Protein AF-A0A821N2L9-F1 (afdb_monomer)

pLDDT: mean 92.72, std 6.6, range [59.97, 98.5]

Foldseek 3Di:
DVVVLCVLFLVNVPPDDPVVNLVVLLVCLVPPLCVLCVLLCVCCPPNARNDADPVSLVSLLVSLVSLLSCLVGVPVSNLVSLVVDPVLSSQLSQLPHPDVSSVLSNLVSLLSLVVVLDVSSLVSCLVSVNVVSLLVSCVVCVVDPDPSNVSSLVSLQVCLVVVSPSVLLSCCVPPLVSCVPPDVDCSSVSSVVSNVVVVVVVVVVVVVVVVVVVVVD

Secondary structure (DSSP, 8-state):
-HHHHHHH-TTT-TTS-HHHHHHHHHHHHHHTHHHHHHHHHHHTGGG-----SHHHHHHHHHHHHHHHHHHHHSHHHHHHHHHTS-HHHHHHHGGG-S-HHHHHHHHHHHHHHHHT--HHHHHHHHHTTHHHHHHHHHHHTTT---HHHHHHHHHHHHHHHTT-HHHHHHHHHHTGGGTTT--S-SHHHHHHHHHHHHHHHHHHHHHHHHHHHHHH-

Mean predicted aligned error: 4.92 Å

Sequence (217 aa):
MNYLKLLIDPENMIAVSIIEKTEFLSFFYFRSMSVLLAPLMANTIDLKLARDDFHIAQLQYLIIDFLTFCIEHHTYHIRNFLQKKDLLRRVLVLLKSKHQYLQLSALRFLRKIIGLKDEQYNLIILRNNLFASIVDAYKANKRRYNLLNSAMIELFEFIRQENIKTLINYFVENFYSDFESITYVKTFHDLKLSYNTQRDKRERILSDRLRMIIIIL

Solvent-accessible surface area (backbone atoms only — not comparable to full-atom values): 12397 Å² total; per-residue (Å²): 110,67,70,57,52,56,75,70,36,70,79,72,46,75,93,53,55,74,66,57,51,51,51,50,52,51,47,41,59,72,68,47,48,61,65,72,40,41,67,52,53,63,36,19,45,97,66,37,72,73,67,78,50,72,69,53,42,51,52,46,41,52,49,49,57,50,50,41,50,41,62,76,68,43,60,66,62,44,50,59,52,52,76,78,41,71,54,68,60,37,45,45,35,40,49,74,45,91,49,64,71,39,23,50,47,37,52,48,42,53,48,51,58,59,69,67,72,47,67,71,56,52,51,52,40,60,78,65,48,49,62,56,53,54,50,51,46,48,61,76,41,72,91,52,101,40,73,64,54,54,50,57,50,48,50,55,39,46,43,49,76,70,58,41,56,74,60,46,46,52,43,52,77,74,49,39,80,85,47,67,85,54,74,93,52,62,54,63,61,53,40,48,51,52,42,51,57,52,48,54,54,51,52,49,55,50,51,53,52,52,53,52,54,63,74,76,107

Structure (mmCIF, N/CA/C/O backbone):
data_AF-A0A821N2L9-F1
#
_entry.id   AF-A0A821N2L9-F1
#
loop_
_atom_site.group_PDB
_atom_site.id
_atom_site.type_symbol
_atom_site.label_atom_id
_atom_site.label_alt_id
_atom_site.label_comp_id
_atom_site.label_asym_id
_atom_site.label_entity_id
_atom_site.label_seq_id
_atom_site.pdbx_PDB_ins_code
_atom_site.Cartn_x
_atom_site.Cartn_y
_atom_site.Cartn_z
_atom_site.occupancy
_atom_site.B_iso_or_equiv
_atom_site.auth_seq_id
_atom_site.auth_comp_id
_atom_site.auth_asym_id
_atom_site.auth_atom_id
_atom_site.pdbx_PDB_model_num
ATOM 1 N N . MET A 1 1 ? 15.277 -10.301 -10.060 1.00 78.50 1 MET A N 1
ATOM 2 C CA . MET A 1 1 ? 14.748 -8.990 -10.510 1.00 78.50 1 MET A CA 1
ATOM 3 C C . MET A 1 1 ? 15.742 -7.836 -10.337 1.00 78.50 1 MET A C 1
ATOM 5 O O . MET A 1 1 ? 15.525 -6.805 -10.953 1.00 78.50 1 MET A O 1
ATOM 9 N N . ASN A 1 2 ? 16.841 -7.9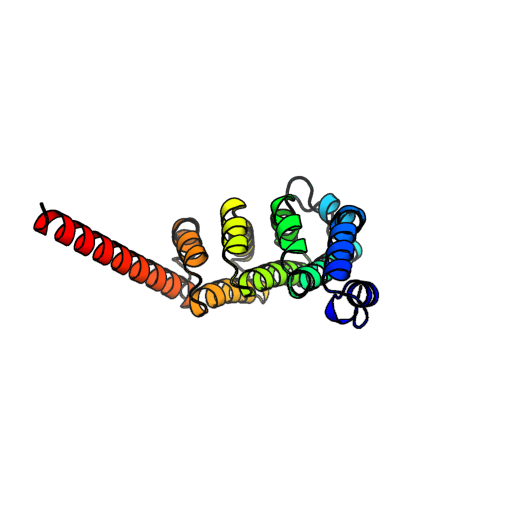89 -9.583 1.00 82.44 2 ASN A N 1
ATOM 10 C CA . ASN A 1 2 ? 17.790 -6.895 -9.304 1.00 82.44 2 ASN A CA 1
ATOM 11 C C . ASN A 1 2 ? 18.417 -6.268 -10.559 1.00 82.44 2 ASN A C 1
ATOM 13 O O . ASN A 1 2 ? 18.469 -5.051 -10.654 1.00 82.44 2 ASN A O 1
ATOM 17 N N . TYR A 1 3 ? 18.801 -7.074 -11.554 1.00 87.12 3 TYR A N 1
ATOM 18 C CA . TYR A 1 3 ? 19.304 -6.546 -12.829 1.00 87.12 3 TYR A CA 1
ATOM 19 C C . TYR A 1 3 ? 18.267 -5.706 -13.573 1.00 87.12 3 TYR A C 1
ATOM 21 O O . TYR A 1 3 ? 18.610 -4.676 -14.136 1.00 87.12 3 TYR A O 1
ATOM 29 N N . LEU A 1 4 ? 16.990 -6.108 -13.541 1.00 88.19 4 LEU A N 1
ATOM 30 C CA . LEU A 1 4 ? 15.933 -5.312 -14.156 1.00 88.19 4 LEU A CA 1
ATOM 31 C C . LEU A 1 4 ? 15.804 -3.968 -13.437 1.00 88.19 4 LEU A C 1
ATOM 33 O O . LEU A 1 4 ? 15.830 -2.953 -14.113 1.00 88.19 4 LEU A O 1
ATOM 37 N N . LYS A 1 5 ? 15.746 -3.962 -12.094 1.00 92.81 5 LYS A N 1
ATOM 38 C CA . LYS A 1 5 ? 15.716 -2.729 -11.284 1.00 92.81 5 LYS A CA 1
ATOM 39 C C . LYS A 1 5 ? 16.876 -1.794 -11.643 1.00 92.81 5 LYS A C 1
ATOM 41 O O . LYS A 1 5 ? 16.635 -0.632 -11.921 1.00 92.81 5 LYS A O 1
ATOM 46 N N . LEU A 1 6 ? 18.097 -2.324 -11.744 1.00 89.62 6 LEU A N 1
ATOM 47 C CA . LEU A 1 6 ? 19.281 -1.551 -12.132 1.00 89.62 6 LEU A CA 1
ATOM 48 C C . LEU A 1 6 ? 19.110 -0.863 -13.499 1.00 89.62 6 LEU A C 1
ATOM 50 O O . LEU A 1 6 ? 19.460 0.303 -13.639 1.00 89.62 6 LEU A O 1
ATOM 54 N N . LEU A 1 7 ? 18.552 -1.578 -14.484 1.00 87.50 7 LEU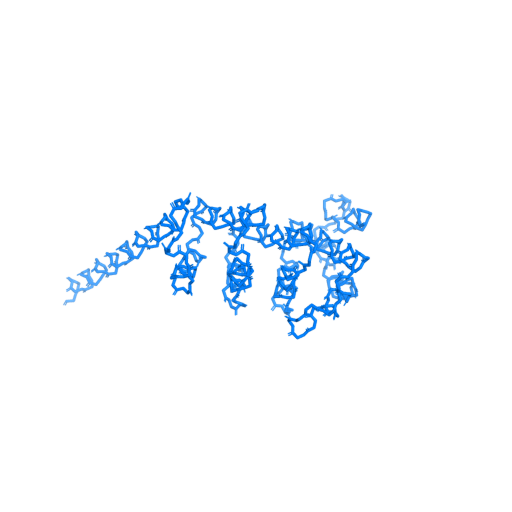 A N 1
ATOM 55 C CA . LEU A 1 7 ? 18.352 -1.083 -15.851 1.00 87.50 7 LEU A CA 1
ATOM 56 C C . LEU A 1 7 ? 17.236 -0.039 -15.975 1.00 87.50 7 LEU A C 1
ATOM 58 O O . LEU A 1 7 ? 17.268 0.772 -16.896 1.00 87.50 7 LEU A O 1
ATOM 62 N N . ILE A 1 8 ? 16.230 -0.091 -15.100 1.00 91.19 8 ILE A N 1
ATOM 63 C CA . ILE A 1 8 ? 15.083 0.827 -15.138 1.00 91.19 8 ILE A CA 1
ATOM 64 C C . ILE A 1 8 ? 15.193 1.977 -14.135 1.00 91.19 8 ILE A C 1
ATOM 66 O O . ILE A 1 8 ? 14.321 2.838 -14.130 1.00 91.19 8 ILE A O 1
ATOM 70 N N . ASP A 1 9 ? 16.250 2.012 -13.324 1.00 92.25 9 ASP A N 1
ATOM 71 C CA . ASP A 1 9 ? 16.491 3.069 -12.348 1.00 92.25 9 ASP A CA 1
ATOM 72 C C . ASP A 1 9 ? 16.918 4.383 -13.031 1.00 92.25 9 ASP A C 1
ATOM 74 O O . ASP A 1 9 ? 17.991 4.434 -13.647 1.00 92.25 9 ASP A O 1
ATOM 78 N N . PRO A 1 10 ? 16.138 5.472 -12.907 1.00 88.38 10 PRO A N 1
ATOM 79 C CA . PRO A 1 10 ? 16.509 6.768 -13.470 1.00 88.38 10 PRO A CA 1
ATOM 80 C C . PRO A 1 10 ? 17.807 7.347 -12.889 1.00 88.38 10 PRO A C 1
ATOM 82 O O . PRO A 1 10 ? 18.449 8.175 -13.549 1.00 88.38 10 PRO A O 1
ATOM 85 N N . GLU A 1 11 ? 18.206 6.935 -11.681 1.00 88.25 11 GLU A N 1
ATOM 86 C CA . GLU A 1 11 ? 19.453 7.373 -11.043 1.00 88.25 11 GLU A CA 1
ATOM 87 C C . GLU A 1 11 ? 20.685 6.763 -11.722 1.00 88.25 11 GLU A C 1
ATOM 89 O O . GLU A 1 11 ? 21.706 7.434 -11.863 1.00 88.25 11 GLU A O 1
ATOM 94 N N . ASN A 1 12 ? 20.567 5.547 -12.264 1.00 87.75 12 ASN A N 1
ATOM 95 C CA . ASN A 1 12 ? 21.657 4.883 -12.987 1.00 87.75 12 ASN A CA 1
ATOM 96 C C . ASN A 1 12 ? 21.830 5.402 -14.427 1.00 87.75 12 ASN A C 1
ATOM 98 O O . ASN A 1 12 ? 22.826 5.106 -15.087 1.00 87.75 12 ASN A O 1
ATOM 102 N N . MET A 1 13 ? 20.899 6.220 -14.926 1.00 86.88 13 MET A N 1
ATOM 103 C CA . MET A 1 13 ? 20.964 6.847 -16.253 1.00 86.88 13 MET A CA 1
ATOM 104 C C . MET A 1 13 ? 21.770 8.160 -16.197 1.00 86.88 13 MET A C 1
ATOM 106 O O . MET A 1 13 ? 21.243 9.241 -16.451 1.00 86.88 13 MET A O 1
ATOM 110 N N . ILE A 1 14 ? 23.041 8.097 -15.788 1.00 79.19 14 ILE A N 1
ATOM 111 C CA . ILE A 1 14 ? 23.842 9.277 -15.386 1.00 79.19 14 ILE A CA 1
ATOM 112 C C . ILE A 1 14 ? 24.144 10.229 -16.561 1.00 79.19 14 ILE A C 1
ATOM 114 O O . ILE A 1 14 ? 24.179 11.441 -16.375 1.00 79.19 14 ILE A O 1
ATOM 118 N N . ALA A 1 15 ? 24.307 9.703 -17.777 1.00 80.06 15 ALA A N 1
ATOM 119 C CA . ALA A 1 15 ? 24.656 10.481 -18.973 1.00 80.06 15 ALA A CA 1
ATOM 120 C C . ALA A 1 15 ? 23.444 10.892 -19.836 1.00 80.06 15 ALA A C 1
ATOM 122 O O . ALA A 1 15 ? 23.615 11.266 -20.992 1.00 80.06 15 ALA A O 1
ATOM 123 N N . VAL A 1 16 ? 22.224 10.782 -19.302 1.00 81.06 16 VAL A N 1
ATOM 124 C CA . VAL A 1 16 ? 20.970 10.957 -20.053 1.00 81.06 16 VAL A CA 1
ATOM 125 C C . VAL A 1 16 ? 20.233 12.199 -19.559 1.00 81.06 16 VAL A C 1
ATOM 127 O O . VAL A 1 16 ? 20.135 12.426 -18.348 1.00 81.06 16 VAL A O 1
ATOM 130 N N . SER A 1 17 ? 19.689 13.002 -20.475 1.00 88.69 17 SER A N 1
ATOM 131 C CA . SER A 1 17 ? 18.909 14.187 -20.107 1.00 88.69 17 SER A CA 1
ATOM 132 C C . SER A 1 17 ? 17.611 13.812 -19.376 1.00 88.69 17 SER A C 1
ATOM 134 O O . SER A 1 17 ? 17.074 12.715 -19.524 1.00 88.69 17 SER A O 1
ATOM 136 N N . ILE A 1 18 ? 17.049 14.740 -18.593 1.00 86.62 18 ILE A N 1
ATOM 137 C CA . ILE A 1 18 ? 15.773 14.515 -17.881 1.00 86.62 18 ILE A CA 1
ATOM 138 C C . ILE A 1 18 ? 14.632 14.166 -18.858 1.00 86.62 18 ILE A C 1
ATOM 140 O O . ILE A 1 18 ? 13.752 13.366 -18.524 1.00 86.62 18 ILE A O 1
ATOM 144 N N . ILE A 1 19 ? 14.662 14.742 -20.065 1.00 89.38 19 ILE A N 1
ATOM 145 C CA . ILE A 1 19 ? 13.675 14.506 -21.126 1.00 89.38 19 ILE A CA 1
ATOM 146 C C . ILE A 1 19 ? 13.773 13.061 -21.621 1.00 89.38 19 ILE A C 1
ATOM 148 O O . ILE A 1 19 ? 12.781 12.338 -21.598 1.00 89.38 19 ILE A O 1
ATOM 152 N N . GLU A 1 20 ? 14.970 12.597 -21.966 1.00 89.50 20 GLU A N 1
ATOM 153 C CA . GLU A 1 20 ? 15.182 11.224 -22.437 1.00 89.50 20 GLU A CA 1
ATOM 154 C C . GLU A 1 20 ? 14.855 10.183 -21.353 1.00 89.50 20 GLU A C 1
ATOM 156 O O . GLU A 1 20 ? 14.235 9.161 -21.648 1.00 89.50 20 GLU A O 1
ATOM 161 N N . LYS A 1 21 ? 15.176 10.455 -20.075 1.00 90.31 21 LYS A N 1
ATOM 162 C CA . LYS A 1 21 ? 14.751 9.594 -18.948 1.00 90.31 21 LYS A CA 1
ATOM 163 C C . LYS A 1 21 ? 13.228 9.475 -18.882 1.00 90.31 21 LYS A C 1
ATOM 165 O O . LYS A 1 21 ? 12.681 8.385 -18.714 1.00 90.31 21 LYS A O 1
ATOM 170 N N . THR A 1 22 ? 12.545 10.606 -19.027 1.00 90.88 22 THR A N 1
ATOM 171 C CA . THR A 1 22 ? 11.081 10.698 -19.038 1.00 90.88 22 THR A CA 1
ATOM 172 C C . THR A 1 22 ? 10.472 9.922 -20.211 1.00 90.88 22 THR A C 1
ATOM 174 O O . THR A 1 22 ? 9.495 9.186 -20.031 1.00 90.88 22 THR A O 1
ATOM 177 N N . GLU A 1 23 ? 11.040 10.045 -21.408 1.00 92.19 23 GLU A N 1
ATOM 178 C CA . GLU A 1 23 ? 10.590 9.320 -22.600 1.00 92.19 23 GLU A CA 1
ATOM 179 C C . GLU A 1 23 ? 10.812 7.814 -22.464 1.00 92.19 23 GLU A C 1
ATOM 181 O O . GLU A 1 23 ? 9.890 7.031 -22.714 1.00 92.19 23 GLU A O 1
ATOM 186 N N . PHE A 1 24 ? 11.986 7.405 -21.976 1.00 93.50 24 PHE A N 1
ATOM 187 C CA . PHE A 1 24 ? 12.295 6.007 -21.700 1.00 93.50 24 PHE A CA 1
ATOM 188 C C . PHE A 1 24 ? 11.288 5.390 -20.727 1.00 93.50 24 PHE A C 1
ATOM 190 O O . PHE A 1 24 ? 10.696 4.349 -21.025 1.00 93.50 24 PHE A O 1
ATOM 197 N N . LEU A 1 25 ? 11.043 6.035 -19.580 1.00 94.44 25 LEU A N 1
ATOM 198 C CA . LEU A 1 25 ? 10.074 5.537 -18.604 1.00 94.44 25 LEU A CA 1
ATOM 199 C C . LEU A 1 25 ? 8.669 5.475 -19.204 1.00 94.44 25 LEU A C 1
ATOM 201 O O . LEU A 1 25 ? 7.959 4.486 -19.015 1.00 94.44 25 LEU A O 1
ATOM 205 N N . SER A 1 26 ? 8.267 6.489 -19.969 1.00 93.50 26 SER A N 1
ATOM 206 C CA . SER A 1 26 ? 6.971 6.497 -20.652 1.00 93.50 26 SER A CA 1
ATOM 207 C C . SER A 1 26 ? 6.828 5.307 -21.603 1.00 93.50 26 SER A C 1
ATOM 209 O O . SER A 1 26 ? 5.814 4.604 -21.558 1.00 93.50 26 SER A O 1
ATOM 211 N N . PHE A 1 27 ? 7.862 5.017 -22.395 1.00 93.62 27 PHE A N 1
ATOM 212 C CA . PHE A 1 27 ? 7.903 3.854 -23.276 1.00 93.62 27 PHE A CA 1
ATOM 213 C C . PHE A 1 27 ? 7.875 2.532 -22.494 1.00 93.62 27 PHE A C 1
ATOM 215 O O . PHE A 1 27 ? 7.089 1.638 -22.819 1.00 93.62 27 PHE A O 1
ATOM 222 N N . PHE A 1 28 ? 8.664 2.415 -21.423 1.00 95.06 28 PHE A N 1
ATOM 223 C CA . PHE A 1 28 ? 8.695 1.237 -20.554 1.00 95.06 28 PHE A CA 1
ATOM 224 C C . PHE A 1 28 ? 7.308 0.920 -19.972 1.00 95.06 28 PHE A C 1
ATOM 226 O O . PHE A 1 28 ? 6.839 -0.221 -20.058 1.00 95.06 28 PHE A O 1
ATOM 233 N N . TYR A 1 29 ? 6.615 1.925 -19.430 1.00 94.62 29 TYR A N 1
ATOM 234 C CA . TYR A 1 29 ? 5.267 1.751 -18.886 1.00 94.62 29 TYR A CA 1
ATOM 235 C C . TYR A 1 29 ? 4.226 1.442 -19.961 1.00 94.62 29 TYR A C 1
ATOM 237 O O . TYR A 1 29 ? 3.290 0.681 -19.703 1.00 94.62 29 TYR A O 1
ATOM 245 N N . PHE A 1 30 ? 4.389 2.007 -21.157 1.00 91.75 30 PHE A N 1
ATOM 246 C CA . PHE A 1 30 ? 3.493 1.761 -22.280 1.00 91.75 30 PHE A CA 1
ATOM 247 C C . PHE A 1 30 ? 3.628 0.337 -22.835 1.00 91.75 30 PHE A C 1
ATOM 249 O O . PHE A 1 30 ? 2.616 -0.315 -23.098 1.00 91.75 30 PHE A O 1
ATOM 256 N N . ARG A 1 31 ? 4.860 -0.162 -23.001 1.00 91.88 31 ARG A N 1
ATOM 257 C CA . ARG A 1 31 ? 5.126 -1.406 -23.737 1.00 91.88 31 ARG A CA 1
ATOM 258 C C . ARG A 1 31 ? 5.435 -2.612 -22.855 1.00 91.88 31 ARG A C 1
ATOM 260 O O . ARG A 1 31 ? 4.980 -3.709 -23.168 1.00 91.88 31 ARG A O 1
ATOM 267 N N . SER A 1 32 ? 6.201 -2.426 -21.784 1.00 93.81 32 SER A N 1
ATOM 268 C CA . SER A 1 32 ? 6.847 -3.532 -21.061 1.00 93.81 32 SER A CA 1
ATOM 269 C C . SER A 1 32 ? 6.161 -3.865 -19.741 1.00 93.81 32 SER A C 1
ATOM 271 O O . SER A 1 32 ? 6.064 -5.035 -19.368 1.00 93.81 32 SER A O 1
ATOM 273 N N . MET A 1 33 ? 5.641 -2.855 -19.038 1.00 94.31 33 MET A N 1
ATOM 274 C CA . MET A 1 33 ? 5.073 -3.043 -17.700 1.00 94.31 33 MET A CA 1
ATOM 275 C C . MET A 1 33 ? 3.900 -4.033 -17.681 1.00 94.31 33 MET A C 1
ATOM 277 O O . MET A 1 33 ? 3.796 -4.860 -16.780 1.00 94.31 33 MET A O 1
ATOM 281 N N . SER A 1 34 ? 3.027 -4.000 -18.689 1.00 92.44 34 SER A N 1
ATOM 282 C CA . SER A 1 34 ? 1.888 -4.923 -18.788 1.00 92.44 34 SER A CA 1
ATOM 283 C C . SER A 1 34 ? 2.318 -6.388 -18.909 1.00 92.44 34 SER A C 1
ATOM 285 O O . SER A 1 34 ? 1.689 -7.251 -18.302 1.00 92.44 34 SER A O 1
ATOM 287 N N . VAL A 1 35 ? 3.402 -6.659 -19.641 1.00 94.56 35 VAL A N 1
ATOM 288 C CA . VAL A 1 35 ? 3.962 -8.006 -19.818 1.00 94.56 35 VAL A CA 1
ATOM 289 C C . VAL A 1 35 ? 4.543 -8.513 -18.501 1.00 94.56 35 VAL A C 1
ATOM 291 O O . VAL A 1 35 ? 4.241 -9.630 -18.086 1.00 94.56 35 VAL A O 1
ATOM 294 N N . LEU A 1 36 ? 5.305 -7.669 -17.798 1.00 94.69 36 LEU A N 1
ATOM 295 C CA . LEU A 1 36 ? 5.897 -8.009 -16.498 1.00 94.69 36 LEU A CA 1
ATOM 296 C C . LEU A 1 36 ? 4.836 -8.311 -15.431 1.00 94.69 36 LEU A C 1
ATOM 298 O O . LEU A 1 36 ? 5.043 -9.167 -14.573 1.00 94.69 36 LEU A O 1
ATOM 302 N N . LEU A 1 37 ? 3.689 -7.632 -15.494 1.00 95.81 37 LEU A N 1
ATOM 303 C CA . LEU A 1 37 ? 2.585 -7.824 -14.554 1.00 95.81 37 LEU A CA 1
ATOM 304 C C . LEU A 1 37 ? 1.598 -8.918 -14.962 1.00 95.81 37 LEU A C 1
ATOM 306 O O . LEU A 1 37 ? 0.747 -9.278 -14.149 1.00 95.81 37 LEU A O 1
ATOM 310 N N . ALA A 1 38 ? 1.685 -9.460 -16.178 1.00 96.19 38 ALA A N 1
ATOM 311 C CA . ALA A 1 38 ? 0.725 -10.445 -16.670 1.00 96.19 38 ALA A CA 1
ATOM 312 C C . ALA A 1 38 ? 0.536 -11.647 -15.716 1.00 96.19 38 ALA A C 1
ATOM 314 O O . ALA A 1 38 ? -0.619 -11.986 -15.445 1.00 96.19 38 ALA A O 1
ATOM 315 N N . PRO A 1 39 ? 1.591 -12.233 -15.106 1.00 97.19 39 PRO A N 1
ATOM 316 C CA . PRO A 1 39 ? 1.418 -13.331 -14.151 1.00 97.19 39 PRO A CA 1
ATOM 317 C C . PRO A 1 39 ? 0.668 -12.923 -12.875 1.00 97.19 39 PRO A C 1
ATOM 319 O O . PRO A 1 39 ? -0.113 -13.708 -12.336 1.00 97.19 39 PRO A O 1
ATOM 322 N N . LEU A 1 40 ? 0.872 -11.696 -12.385 1.00 97.81 40 LEU A N 1
ATOM 323 C CA . LEU A 1 40 ? 0.128 -11.153 -11.245 1.00 97.81 40 LEU A CA 1
ATOM 324 C C . LEU A 1 40 ? -1.341 -10.952 -11.601 1.00 97.81 40 LEU A C 1
ATOM 326 O O . LEU A 1 40 ? -2.220 -11.405 -10.869 1.00 97.81 40 LEU A O 1
ATOM 330 N N . MET A 1 41 ? -1.607 -10.318 -12.742 1.00 96.44 41 MET A N 1
ATOM 331 C CA . MET A 1 41 ? -2.967 -10.027 -13.192 1.00 96.44 41 MET A CA 1
ATOM 332 C C . MET A 1 41 ? -3.764 -11.309 -13.456 1.00 96.44 41 MET A C 1
ATOM 334 O O . MET A 1 41 ? -4.928 -11.386 -13.070 1.00 96.44 41 MET A O 1
ATOM 338 N N . ALA A 1 42 ? -3.135 -12.328 -14.048 1.00 97.12 42 ALA A N 1
ATOM 339 C CA . ALA A 1 42 ? -3.758 -13.625 -14.291 1.00 97.12 42 ALA A CA 1
ATOM 340 C C . ALA A 1 42 ? -4.066 -14.375 -12.985 1.00 97.12 42 ALA A C 1
ATOM 342 O O . ALA A 1 42 ? -5.154 -14.923 -12.831 1.00 97.12 42 ALA A O 1
ATOM 343 N N . ASN A 1 43 ? -3.147 -14.359 -12.011 1.00 97.94 43 ASN A N 1
ATOM 344 C CA . ASN A 1 43 ? -3.335 -15.082 -10.748 1.00 97.94 43 ASN A CA 1
ATOM 345 C C . ASN A 1 43 ? -4.315 -14.403 -9.776 1.00 97.94 43 ASN A C 1
ATOM 347 O O . ASN A 1 43 ? -4.672 -14.988 -8.754 1.00 97.94 43 ASN A O 1
ATOM 351 N N . THR A 1 44 ? -4.711 -13.164 -10.067 1.00 97.56 44 THR A N 1
ATOM 352 C CA . THR A 1 44 ? -5.593 -12.345 -9.220 1.00 97.56 44 THR A CA 1
ATOM 353 C C . THR A 1 44 ? -6.859 -11.905 -9.955 1.00 97.56 44 THR A C 1
ATOM 355 O O . THR A 1 44 ? -7.521 -10.944 -9.542 1.00 97.56 44 THR A O 1
ATOM 358 N N . ILE A 1 45 ? -7.201 -12.586 -11.055 1.00 94.69 45 ILE A N 1
ATOM 359 C CA . ILE A 1 45 ? -8.396 -12.321 -11.863 1.00 94.69 45 ILE A CA 1
ATOM 360 C C . ILE A 1 45 ? -9.668 -12.365 -11.002 1.00 94.69 45 ILE A C 1
ATOM 362 O O . ILE A 1 45 ? -9.734 -13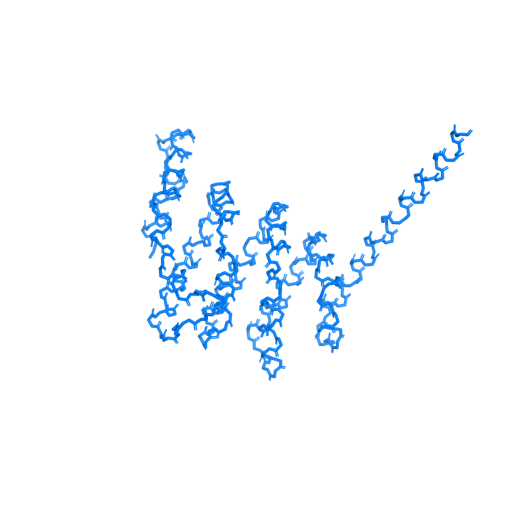.066 -9.995 1.00 94.69 45 ILE A O 1
ATOM 366 N N . ASP A 1 46 ? -10.638 -11.504 -11.320 1.00 93.94 46 ASP A N 1
ATOM 367 C CA . ASP A 1 46 ? -11.883 -11.313 -10.551 1.00 93.94 46 ASP A CA 1
ATOM 368 C C . ASP A 1 46 ? -11.719 -11.122 -9.031 1.00 93.94 46 ASP A C 1
ATOM 370 O O . ASP A 1 46 ? -12.622 -11.404 -8.248 1.00 93.94 46 ASP A O 1
ATOM 374 N N . LEU A 1 47 ? -10.553 -10.619 -8.611 1.00 95.00 47 LEU A N 1
ATOM 375 C CA . LEU A 1 47 ? -10.175 -10.376 -7.218 1.00 95.00 47 LEU A CA 1
ATOM 376 C C . LEU A 1 47 ? -10.129 -11.665 -6.378 1.00 95.00 47 LEU A C 1
ATOM 378 O O . LEU A 1 47 ? -10.333 -11.659 -5.156 1.00 95.00 47 LEU A O 1
ATOM 382 N N . LYS A 1 48 ? -9.818 -12.780 -7.045 1.00 95.31 48 LYS A N 1
ATOM 383 C CA . LYS A 1 48 ? -9.653 -14.107 -6.457 1.00 95.31 48 LYS A CA 1
ATOM 384 C C . LYS A 1 48 ? -8.243 -14.614 -6.709 1.00 95.31 48 LYS A C 1
ATOM 386 O O . LYS A 1 48 ? -7.679 -14.411 -7.778 1.00 95.31 48 LYS A O 1
ATOM 391 N N . LEU A 1 49 ? -7.682 -15.278 -5.703 1.00 96.56 49 LEU A N 1
ATOM 392 C CA . LEU A 1 49 ? -6.384 -15.928 -5.816 1.00 96.56 49 LEU A CA 1
ATOM 393 C C . LEU A 1 49 ? -6.572 -17.263 -6.541 1.00 96.56 49 LEU A C 1
ATOM 395 O O . LEU A 1 49 ? -7.194 -18.167 -5.989 1.00 96.56 49 LEU A O 1
ATOM 399 N N . ALA A 1 50 ? -6.074 -17.368 -7.772 1.00 96.81 50 ALA A N 1
ATOM 400 C CA . ALA A 1 50 ? -6.275 -18.556 -8.601 1.00 96.81 50 ALA A CA 1
ATOM 401 C C . ALA A 1 50 ? -5.386 -19.729 -8.161 1.00 96.81 50 ALA A C 1
ATOM 403 O O . ALA A 1 50 ? -5.853 -20.860 -8.045 1.00 96.81 50 ALA A O 1
ATOM 404 N N . ARG A 1 51 ? -4.098 -19.465 -7.909 1.00 96.19 51 ARG A N 1
ATOM 405 C CA . ARG A 1 51 ? -3.106 -20.479 -7.545 1.00 96.19 51 ARG A CA 1
ATOM 406 C C . ARG A 1 51 ? -2.140 -19.953 -6.486 1.00 96.19 51 ARG A C 1
ATOM 408 O O . ARG A 1 51 ? -1.729 -18.794 -6.520 1.00 96.19 51 ARG A O 1
ATOM 415 N N . ASP A 1 52 ? -1.779 -20.828 -5.549 1.00 96.75 52 ASP A N 1
ATOM 416 C CA . ASP A 1 52 ? -1.015 -20.463 -4.348 1.00 96.75 52 ASP A CA 1
ATOM 417 C C . ASP A 1 52 ? -0.042 -21.571 -3.900 1.00 96.75 52 ASP A C 1
ATOM 419 O O . ASP A 1 52 ? 0.082 -21.922 -2.723 1.00 96.75 52 ASP A O 1
ATOM 423 N N . ASP A 1 53 ? 0.640 -22.203 -4.855 1.00 97.50 53 ASP A N 1
ATOM 424 C CA . ASP A 1 53 ? 1.826 -23.001 -4.537 1.00 97.50 53 ASP A CA 1
ATOM 425 C C . ASP A 1 53 ? 3.068 -22.116 -4.386 1.00 97.50 53 ASP A C 1
ATOM 427 O O . ASP A 1 53 ? 3.048 -20.921 -4.674 1.00 97.50 53 ASP A O 1
ATOM 431 N N . PHE A 1 54 ? 4.148 -22.720 -3.898 1.00 97.62 54 PHE A N 1
ATOM 432 C CA . PHE A 1 54 ? 5.391 -22.021 -3.594 1.00 97.62 54 PHE A CA 1
ATOM 433 C C . PHE A 1 54 ? 5.990 -21.284 -4.804 1.00 97.62 54 PHE A C 1
ATOM 435 O O . PHE A 1 54 ? 6.433 -20.146 -4.663 1.00 97.62 54 PHE A O 1
ATOM 442 N N . HIS A 1 55 ? 5.964 -21.879 -6.001 1.00 97.31 55 HIS A N 1
ATOM 443 C CA . HIS A 1 55 ? 6.561 -21.273 -7.194 1.00 97.31 55 HIS A CA 1
ATOM 444 C C . HIS A 1 55 ? 5.774 -20.042 -7.636 1.00 97.31 55 HIS A C 1
ATOM 446 O O . HIS A 1 55 ? 6.359 -18.993 -7.910 1.00 97.31 55 HIS A O 1
ATOM 452 N N . ILE A 1 56 ? 4.441 -20.150 -7.654 1.00 97.88 56 ILE A N 1
ATOM 453 C CA . ILE A 1 56 ? 3.579 -19.012 -7.976 1.00 97.88 56 ILE A CA 1
ATOM 454 C C . ILE A 1 56 ? 3.739 -17.920 -6.921 1.00 97.88 56 ILE A C 1
ATOM 456 O O . ILE A 1 56 ? 3.959 -16.769 -7.283 1.00 97.88 56 ILE A O 1
ATOM 460 N N . ALA A 1 57 ? 3.717 -18.262 -5.633 1.00 98.38 57 ALA A N 1
ATOM 461 C CA . ALA A 1 57 ? 3.873 -17.284 -4.562 1.00 98.38 57 ALA A CA 1
ATOM 462 C C . ALA A 1 57 ? 5.225 -16.553 -4.617 1.00 98.38 57 ALA A C 1
ATOM 464 O O . ALA A 1 57 ? 5.280 -15.337 -4.429 1.00 98.38 57 ALA A O 1
ATOM 465 N N . GLN A 1 58 ? 6.309 -17.264 -4.941 1.00 98.12 58 GLN A N 1
ATOM 466 C CA . GLN A 1 58 ? 7.626 -16.664 -5.145 1.00 98.12 58 GLN A CA 1
ATOM 467 C C . GLN A 1 58 ? 7.647 -15.708 -6.344 1.00 98.12 58 GLN A C 1
ATOM 469 O O . GLN A 1 58 ? 8.194 -14.609 -6.242 1.00 98.12 58 GLN A O 1
ATOM 474 N N . LEU A 1 59 ? 7.025 -16.079 -7.466 1.00 98.06 59 LEU A N 1
ATOM 475 C CA . LEU A 1 59 ? 6.913 -15.195 -8.627 1.00 98.06 59 LEU A CA 1
ATOM 476 C C . LEU A 1 59 ? 6.102 -13.933 -8.298 1.00 98.06 59 LEU A C 1
ATOM 478 O O . LEU A 1 59 ? 6.535 -12.829 -8.624 1.00 98.06 59 LEU A O 1
ATOM 482 N N . GLN A 1 60 ? 4.966 -14.078 -7.608 1.00 98.44 60 GLN A N 1
ATOM 483 C CA . GLN A 1 60 ? 4.159 -12.938 -7.159 1.00 98.44 60 GLN A CA 1
ATOM 484 C C . GLN A 1 60 ? 4.964 -12.010 -6.243 1.00 98.44 60 GLN A C 1
ATOM 486 O O . GLN A 1 60 ? 4.942 -10.794 -6.422 1.00 98.44 60 GLN A O 1
ATOM 491 N N . TYR A 1 61 ? 5.731 -12.575 -5.306 1.00 98.38 61 TYR A N 1
ATOM 492 C CA . TYR A 1 61 ? 6.614 -11.810 -4.429 1.00 98.38 61 TYR A CA 1
ATOM 493 C C . TYR A 1 61 ? 7.640 -10.986 -5.218 1.00 98.38 61 TYR A C 1
ATOM 495 O O . TYR A 1 61 ? 7.788 -9.795 -4.956 1.00 98.38 61 TYR A O 1
ATOM 503 N N . LEU A 1 62 ? 8.304 -11.591 -6.207 1.00 98.06 62 LEU A N 1
ATOM 504 C CA . LEU A 1 62 ? 9.284 -10.911 -7.059 1.00 98.06 62 LEU A CA 1
ATOM 505 C C . LEU A 1 62 ? 8.660 -9.762 -7.863 1.00 98.06 62 LEU A C 1
ATOM 507 O O . LEU A 1 62 ? 9.278 -8.707 -8.006 1.00 98.06 62 LEU A O 1
ATOM 511 N N . ILE A 1 63 ? 7.430 -9.944 -8.350 1.00 97.94 63 ILE A N 1
ATOM 512 C CA . ILE A 1 63 ? 6.684 -8.897 -9.056 1.00 97.94 63 ILE A CA 1
ATOM 513 C C . ILE A 1 63 ? 6.325 -7.745 -8.106 1.00 97.94 63 ILE A C 1
ATOM 515 O O . ILE A 1 63 ? 6.483 -6.584 -8.477 1.00 97.94 63 ILE A O 1
ATOM 519 N N . ILE A 1 64 ? 5.878 -8.032 -6.879 1.00 97.88 64 ILE A N 1
ATOM 520 C CA . ILE A 1 64 ? 5.577 -6.994 -5.877 1.00 97.88 64 ILE A CA 1
ATOM 521 C C . ILE A 1 64 ? 6.845 -6.245 -5.460 1.00 97.88 64 ILE A C 1
ATOM 523 O O . ILE A 1 64 ? 6.825 -5.023 -5.335 1.00 97.88 64 ILE A O 1
ATOM 527 N N . ASP A 1 65 ? 7.956 -6.949 -5.264 1.00 97.12 65 ASP A N 1
ATOM 528 C CA . ASP A 1 65 ? 9.248 -6.346 -4.930 1.00 97.12 65 ASP A CA 1
ATOM 529 C C . ASP A 1 65 ? 9.744 -5.409 -6.048 1.00 97.12 65 ASP A C 1
ATOM 531 O O . ASP A 1 65 ? 10.271 -4.324 -5.793 1.00 97.12 65 ASP A O 1
ATOM 535 N N . PHE A 1 66 ? 9.518 -5.788 -7.305 1.00 96.88 66 PHE A N 1
ATOM 536 C CA . PHE A 1 66 ? 9.768 -4.928 -8.457 1.00 96.88 66 PHE A CA 1
ATOM 537 C C . PHE A 1 66 ? 8.829 -3.719 -8.515 1.00 96.88 66 PHE A C 1
ATOM 539 O O . PHE A 1 66 ? 9.280 -2.593 -8.703 1.00 96.88 66 PHE A O 1
ATOM 546 N N . LEU A 1 67 ? 7.531 -3.928 -8.295 1.00 96.38 67 LEU A N 1
ATOM 547 C CA . LEU A 1 67 ? 6.550 -2.846 -8.220 1.00 96.38 67 LEU A CA 1
ATOM 548 C C . LEU A 1 67 ? 6.871 -1.850 -7.106 1.00 96.38 67 LEU A C 1
ATOM 550 O O . LEU A 1 67 ? 6.701 -0.652 -7.302 1.00 96.38 67 LEU A O 1
ATOM 554 N N . THR A 1 68 ? 7.337 -2.336 -5.956 1.00 96.00 68 THR A N 1
ATOM 555 C CA . THR A 1 68 ? 7.734 -1.493 -4.822 1.00 96.00 68 THR A CA 1
ATOM 556 C C . THR A 1 68 ? 8.863 -0.551 -5.226 1.00 96.00 68 THR A C 1
ATOM 558 O O . THR A 1 68 ? 8.747 0.650 -5.016 1.00 96.00 68 THR A O 1
ATOM 561 N N . PHE A 1 69 ? 9.884 -1.076 -5.906 1.00 95.88 69 PHE A N 1
ATOM 562 C CA . PHE A 1 69 ? 10.953 -0.260 -6.479 1.00 95.88 69 PHE A CA 1
ATOM 563 C C . PHE A 1 69 ? 10.402 0.793 -7.457 1.00 95.88 69 PHE A C 1
ATOM 565 O O . PHE A 1 69 ? 10.684 1.979 -7.328 1.00 95.88 69 PHE A O 1
ATOM 572 N N . CYS A 1 70 ? 9.534 0.401 -8.393 1.00 96.06 70 CYS A N 1
ATOM 573 C CA . CYS A 1 70 ? 8.927 1.354 -9.325 1.00 96.06 70 CYS A CA 1
ATOM 574 C C . CYS A 1 70 ? 8.160 2.484 -8.612 1.00 96.06 70 CYS A C 1
ATOM 576 O O . CYS A 1 70 ? 8.191 3.623 -9.075 1.00 96.06 70 CYS A O 1
ATOM 578 N N . ILE A 1 71 ? 7.477 2.186 -7.502 1.00 94.56 71 ILE A N 1
ATOM 579 C CA . ILE A 1 71 ? 6.772 3.182 -6.679 1.00 94.56 71 ILE A CA 1
ATOM 580 C C . ILE A 1 71 ? 7.737 4.195 -6.065 1.00 94.56 71 ILE A C 1
ATOM 582 O O . ILE A 1 71 ? 7.421 5.382 -6.034 1.00 94.56 71 ILE A O 1
ATOM 586 N N . GLU A 1 72 ? 8.897 3.738 -5.604 1.00 92.38 72 GLU A N 1
ATOM 587 C CA . GLU A 1 72 ? 9.900 4.583 -4.954 1.00 92.38 72 GLU A CA 1
ATOM 588 C C . GLU A 1 72 ? 10.663 5.460 -5.958 1.00 92.38 72 GLU A C 1
ATOM 590 O O . GLU A 1 72 ? 10.938 6.619 -5.660 1.00 92.38 72 GLU A O 1
ATOM 595 N N . HIS A 1 73 ? 10.938 4.952 -7.164 1.00 92.69 73 HIS A N 1
ATOM 596 C CA . HIS A 1 73 ? 11.885 5.593 -8.085 1.00 92.69 73 HIS A CA 1
ATOM 597 C C . HIS A 1 73 ? 11.247 6.235 -9.331 1.00 92.69 73 HIS A C 1
ATOM 599 O O . HIS A 1 73 ? 11.836 7.128 -9.934 1.00 92.69 73 HIS A O 1
ATOM 605 N N . HIS A 1 74 ? 10.046 5.821 -9.763 1.00 94.12 74 HIS A N 1
ATOM 606 C CA . HIS A 1 74 ? 9.491 6.250 -11.066 1.00 94.12 74 HIS A CA 1
ATOM 607 C C . HIS A 1 74 ? 8.457 7.386 -10.967 1.00 94.12 74 HIS A C 1
ATOM 609 O O . HIS A 1 74 ? 7.744 7.662 -11.937 1.00 94.12 74 HIS A O 1
ATOM 615 N N . THR A 1 75 ? 8.360 8.029 -9.799 1.00 89.00 75 THR A N 1
ATOM 616 C CA . THR A 1 75 ? 7.595 9.263 -9.545 1.00 89.00 75 THR A CA 1
ATOM 617 C C . THR A 1 75 ? 6.188 9.281 -10.179 1.00 89.00 75 THR A C 1
ATOM 619 O O . THR A 1 75 ? 5.303 8.528 -9.770 1.00 89.00 75 THR A O 1
ATOM 622 N N . TYR A 1 76 ? 5.933 10.139 -11.171 1.00 89.00 76 TYR A N 1
ATOM 623 C CA . TYR A 1 76 ? 4.611 10.307 -11.778 1.00 89.00 76 TYR A CA 1
ATOM 624 C C . TYR A 1 76 ? 4.267 9.226 -12.814 1.00 89.00 76 TYR A C 1
ATOM 626 O O . TYR A 1 76 ? 3.086 8.989 -13.075 1.00 89.00 76 TYR A O 1
ATOM 634 N N . HIS A 1 77 ? 5.258 8.537 -13.391 1.00 91.56 77 HIS A N 1
ATOM 635 C CA . HIS A 1 77 ? 5.012 7.513 -14.410 1.00 91.56 77 HIS A CA 1
ATOM 636 C C . HIS A 1 77 ? 4.261 6.314 -13.826 1.00 91.56 77 HIS A C 1
ATOM 638 O O . HIS A 1 77 ? 3.240 5.885 -14.372 1.00 91.56 77 HIS A O 1
ATOM 644 N N . ILE A 1 78 ? 4.717 5.819 -12.668 1.00 93.62 78 ILE A N 1
ATOM 645 C CA . ILE A 1 78 ? 4.029 4.744 -11.945 1.00 93.62 78 ILE A CA 1
ATOM 646 C C . ILE A 1 78 ? 2.652 5.197 -11.452 1.00 93.62 78 ILE A C 1
ATOM 648 O O . ILE A 1 78 ? 1.686 4.443 -11.556 1.00 93.62 78 ILE A O 1
ATOM 652 N N . ARG A 1 79 ? 2.521 6.451 -11.001 1.00 90.69 79 ARG A N 1
ATOM 653 C CA . ARG A 1 79 ? 1.240 7.014 -10.554 1.00 90.69 79 ARG A CA 1
ATOM 654 C C . ARG A 1 79 ? 0.196 6.998 -11.671 1.00 90.69 79 ARG A C 1
ATOM 656 O O . ARG A 1 79 ? -0.905 6.482 -11.477 1.00 90.69 79 ARG A O 1
ATOM 663 N N . ASN A 1 80 ? 0.566 7.472 -12.861 1.00 89.50 80 ASN A N 1
ATOM 664 C CA . ASN A 1 80 ? -0.296 7.464 -14.047 1.00 89.50 80 ASN A CA 1
ATOM 665 C C . ASN A 1 80 ? -0.670 6.041 -14.483 1.00 89.50 80 ASN A C 1
ATOM 667 O O . ASN A 1 80 ? -1.788 5.796 -14.943 1.00 89.50 80 ASN A O 1
ATOM 671 N N . PHE A 1 81 ? 0.257 5.093 -14.335 1.00 90.94 81 PHE A N 1
ATOM 672 C CA . PHE A 1 81 ? -0.004 3.686 -14.613 1.00 90.94 81 PHE A CA 1
ATOM 673 C C . PHE A 1 81 ? -1.023 3.088 -13.630 1.00 90.94 81 PHE A C 1
ATOM 675 O O . PHE A 1 81 ? -1.986 2.445 -14.056 1.00 90.94 81 PHE A O 1
ATOM 682 N N . LEU A 1 82 ? -0.861 3.350 -12.328 1.00 88.94 82 LEU A N 1
ATOM 683 C CA . LEU A 1 82 ? -1.765 2.873 -11.279 1.00 88.94 82 LEU A CA 1
ATOM 684 C C . LEU A 1 82 ? -3.186 3.428 -11.418 1.00 88.94 82 LEU A C 1
ATOM 686 O O . LEU A 1 82 ? -4.142 2.697 -11.184 1.00 88.94 82 LEU A O 1
ATOM 690 N N . GLN A 1 83 ? -3.354 4.681 -11.844 1.00 83.50 83 GLN A N 1
ATOM 691 C CA . GLN A 1 83 ? -4.684 5.279 -12.033 1.00 83.50 83 GLN A CA 1
ATOM 692 C C . GLN A 1 83 ? -5.543 4.551 -13.078 1.00 83.50 83 GLN A C 1
ATOM 694 O O . GLN A 1 83 ? -6.769 4.547 -12.980 1.00 83.50 83 GLN A O 1
ATOM 699 N N . LYS A 1 84 ? -4.911 3.942 -14.087 1.00 78.56 84 LYS A N 1
ATOM 700 C CA . LYS A 1 84 ? -5.593 3.315 -15.231 1.00 78.56 84 LYS A CA 1
ATOM 701 C C . LYS A 1 84 ? -5.852 1.823 -15.043 1.00 78.56 84 LYS A C 1
ATOM 703 O O . LYS A 1 84 ? -6.500 1.205 -15.888 1.00 78.56 84 LYS A O 1
ATOM 708 N N . LYS A 1 85 ? -5.286 1.213 -14.003 1.00 78.88 85 LYS A N 1
ATOM 709 C CA . LYS A 1 85 ? -5.258 -0.239 -13.836 1.00 78.88 85 LYS A CA 1
ATOM 710 C C . LYS A 1 85 ? -5.756 -0.617 -12.462 1.00 78.88 85 LYS A C 1
ATOM 712 O O . LYS A 1 85 ? -5.474 0.045 -11.474 1.00 78.88 85 LYS A O 1
ATOM 717 N N . ASP A 1 86 ? -6.398 -1.772 -12.390 1.00 88.88 86 ASP A N 1
ATOM 718 C CA . ASP A 1 86 ? -6.878 -2.313 -11.125 1.00 88.88 86 ASP A CA 1
ATOM 719 C C . ASP A 1 86 ? -5.767 -2.898 -10.227 1.00 88.88 86 ASP A C 1
ATOM 721 O O . ASP A 1 86 ? -5.990 -3.785 -9.408 1.00 88.88 86 ASP A O 1
ATOM 725 N N . LEU A 1 87 ? -4.526 -2.448 -10.418 1.00 93.94 87 LEU A N 1
ATOM 726 C CA . LEU A 1 87 ? -3.333 -3.123 -9.927 1.00 93.94 87 LEU A CA 1
ATOM 727 C C . LEU A 1 87 ? -3.285 -3.192 -8.401 1.00 93.94 87 LEU A C 1
ATOM 729 O O . LEU A 1 87 ? -2.946 -4.233 -7.852 1.00 93.94 87 LEU A O 1
ATOM 733 N N . LEU A 1 88 ? -3.641 -2.110 -7.705 1.00 95.31 88 LEU A N 1
ATOM 734 C CA . LEU A 1 88 ? -3.551 -2.091 -6.245 1.00 95.31 88 LEU A CA 1
ATOM 735 C C . LEU A 1 88 ? -4.528 -3.080 -5.603 1.00 95.31 88 LEU A C 1
ATOM 737 O O . LEU A 1 88 ? -4.129 -3.829 -4.714 1.00 95.31 88 LEU A O 1
ATOM 741 N N . ARG A 1 89 ? -5.774 -3.156 -6.096 1.00 95.81 89 ARG A N 1
ATOM 742 C CA . ARG A 1 89 ? -6.734 -4.169 -5.628 1.00 95.81 89 ARG A CA 1
ATOM 743 C C . ARG A 1 89 ? -6.218 -5.575 -5.909 1.00 95.81 89 ARG A C 1
ATOM 745 O O . ARG A 1 89 ? -6.256 -6.416 -5.018 1.00 95.81 89 ARG A O 1
ATOM 752 N N . ARG A 1 90 ? -5.667 -5.806 -7.105 1.00 96.81 90 ARG A N 1
ATOM 753 C CA . ARG A 1 90 ? -5.069 -7.089 -7.510 1.00 96.81 90 ARG A CA 1
ATOM 754 C C . ARG A 1 90 ? -3.926 -7.508 -6.582 1.00 96.81 90 ARG A C 1
ATOM 756 O O . ARG A 1 90 ? -3.917 -8.644 -6.129 1.00 96.81 90 ARG A O 1
ATOM 763 N N . VAL A 1 91 ? -3.016 -6.599 -6.223 1.00 97.88 91 VAL A N 1
ATOM 764 C CA . VAL A 1 91 ? -1.940 -6.890 -5.255 1.00 97.88 91 VAL A CA 1
ATOM 765 C C . VAL A 1 91 ? -2.510 -7.260 -3.883 1.00 97.88 91 VAL A C 1
ATOM 767 O O . VAL A 1 91 ? -2.044 -8.219 -3.271 1.00 97.88 91 VAL A O 1
ATOM 770 N N . LEU A 1 92 ? -3.547 -6.567 -3.402 1.00 98.00 92 LEU A N 1
ATOM 771 C CA . LEU A 1 92 ? -4.127 -6.846 -2.082 1.00 98.00 92 LEU A CA 1
ATOM 772 C C . LEU A 1 92 ? -4.901 -8.171 -1.999 1.00 98.00 92 LEU A C 1
ATOM 774 O O . LEU A 1 92 ? -5.048 -8.709 -0.902 1.00 98.00 92 LEU A O 1
ATOM 778 N N . VAL A 1 93 ? -5.301 -8.774 -3.127 1.00 97.94 93 VAL A N 1
ATOM 779 C CA . VAL A 1 93 ? -5.818 -10.161 -3.163 1.00 97.94 93 VAL A CA 1
ATOM 780 C C . VAL A 1 93 ? -4.816 -11.141 -2.545 1.00 97.94 93 VAL A C 1
ATOM 782 O O . VAL A 1 93 ? -5.217 -12.119 -1.915 1.00 97.94 93 VAL A O 1
ATOM 785 N N . LEU A 1 94 ? -3.515 -10.867 -2.676 1.00 98.19 94 LEU A N 1
ATOM 786 C CA . LEU A 1 94 ? -2.440 -11.739 -2.201 1.00 98.19 94 LEU A CA 1
ATOM 787 C C . LEU A 1 94 ? -2.354 -11.827 -0.669 1.00 98.19 94 LEU A C 1
ATOM 789 O O . LEU A 1 94 ? -1.723 -12.745 -0.150 1.00 98.19 94 LEU A O 1
ATOM 793 N N . LEU A 1 95 ? -3.060 -10.962 0.071 1.00 97.12 95 LEU A N 1
ATOM 794 C CA . LEU A 1 95 ? -3.263 -11.129 1.516 1.00 97.12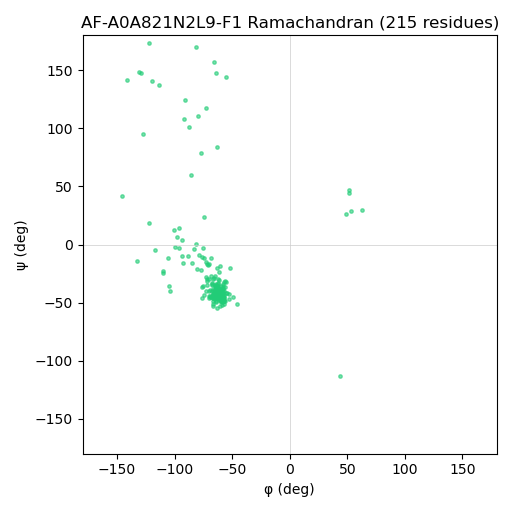 95 LEU A CA 1
ATOM 795 C C . LEU A 1 95 ? -4.005 -12.429 1.863 1.00 97.12 95 LEU A C 1
ATOM 797 O O . LEU A 1 95 ? -3.916 -12.901 2.993 1.00 97.12 95 LEU A O 1
ATOM 801 N N . LYS A 1 96 ? -4.701 -13.037 0.896 1.00 95.81 96 LYS A N 1
ATOM 802 C CA . LYS A 1 96 ? -5.375 -14.335 1.039 1.00 95.81 96 LYS A CA 1
ATOM 803 C C . LYS A 1 96 ? -4.442 -15.539 0.839 1.00 95.81 96 LYS A C 1
ATOM 805 O O . LYS A 1 96 ? -4.899 -16.668 0.982 1.00 95.81 96 LYS A O 1
ATOM 810 N N . SER A 1 97 ? -3.171 -15.321 0.491 1.00 96.56 97 SER A N 1
ATOM 811 C CA . SER A 1 97 ? -2.192 -16.402 0.323 1.00 96.56 97 SER A CA 1
ATOM 812 C C . SER A 1 97 ? -1.937 -17.141 1.637 1.00 96.56 97 SER A C 1
ATOM 814 O O . SER A 1 97 ? -1.925 -16.538 2.707 1.00 96.56 97 SER A O 1
ATOM 816 N N . LYS A 1 98 ? -1.662 -18.443 1.563 1.00 94.75 98 LYS A N 1
ATOM 817 C CA . LYS A 1 98 ? -1.185 -19.253 2.691 1.00 94.75 98 LYS A CA 1
ATOM 818 C C . LYS A 1 98 ? 0.273 -18.955 3.057 1.00 94.75 98 LYS A C 1
ATOM 820 O O . LYS A 1 98 ? 0.728 -19.353 4.127 1.00 94.75 98 LYS A O 1
ATOM 825 N N . HIS A 1 99 ? 1.013 -18.283 2.173 1.00 96.38 99 HIS A N 1
ATOM 826 C CA . HIS A 1 99 ? 2.424 -17.962 2.359 1.00 96.38 99 HIS A CA 1
ATOM 827 C C . HIS A 1 99 ? 2.584 -16.597 3.023 1.00 96.38 99 HIS A C 1
ATOM 829 O O . HIS A 1 99 ? 2.402 -15.549 2.400 1.00 96.38 99 HIS A O 1
ATOM 835 N N . GLN A 1 100 ? 2.989 -16.597 4.291 1.00 94.75 100 GLN A N 1
ATOM 836 C CA . GLN A 1 100 ? 3.048 -15.376 5.095 1.00 94.75 100 GLN A CA 1
ATOM 837 C C . GLN A 1 100 ? 3.984 -14.299 4.523 1.00 94.75 100 GLN A C 1
ATOM 839 O O . GLN A 1 100 ? 3.674 -13.110 4.595 1.00 94.75 100 GLN A O 1
ATOM 844 N N . TYR A 1 101 ? 5.107 -14.687 3.911 1.00 96.62 101 TYR A N 1
ATOM 845 C CA . TYR A 1 101 ? 6.035 -13.731 3.295 1.00 96.62 101 TYR A CA 1
ATOM 846 C C . TYR A 1 101 ? 5.389 -12.953 2.138 1.00 96.62 101 TYR A C 1
ATOM 848 O O . TYR A 1 101 ? 5.693 -11.775 1.945 1.00 96.62 101 TYR A O 1
ATOM 856 N N . LEU A 1 102 ? 4.472 -13.584 1.395 1.00 98.06 102 LEU A N 1
ATOM 857 C CA . LEU A 1 102 ? 3.754 -12.946 0.297 1.00 98.06 102 LEU A CA 1
ATOM 858 C C . LEU A 1 102 ? 2.696 -11.976 0.829 1.00 98.06 102 LEU A C 1
ATOM 860 O O . LEU A 1 102 ? 2.625 -10.841 0.355 1.00 98.06 102 LEU A O 1
ATOM 864 N N . GLN A 1 103 ? 1.947 -12.380 1.861 1.00 97.50 103 GLN A N 1
ATOM 865 C CA . GLN A 1 103 ? 0.992 -11.503 2.549 1.00 97.50 103 GLN A CA 1
ATOM 866 C C . GLN A 1 103 ? 1.691 -10.241 3.080 1.00 97.50 103 GLN A C 1
ATOM 868 O O . GLN A 1 103 ? 1.255 -9.119 2.827 1.00 97.50 103 GLN A O 1
ATOM 873 N N . LEU A 1 104 ? 2.825 -10.421 3.766 1.00 97.44 104 LEU A N 1
ATOM 874 C CA . LEU A 1 104 ? 3.626 -9.318 4.296 1.00 97.44 104 LEU A CA 1
ATOM 875 C C . LEU A 1 104 ? 4.200 -8.430 3.185 1.00 97.44 104 LEU A C 1
ATOM 877 O O . LEU A 1 104 ? 4.286 -7.220 3.370 1.00 97.44 104 LEU A O 1
ATOM 881 N N . SER A 1 105 ? 4.576 -8.999 2.035 1.00 98.19 105 SER A N 1
ATOM 882 C CA . SER A 1 105 ? 5.063 -8.221 0.889 1.00 98.19 105 SER A CA 1
ATOM 883 C C . SER A 1 105 ? 3.961 -7.343 0.287 1.00 98.19 105 SER A C 1
ATOM 885 O O . SER A 1 105 ? 4.179 -6.149 0.092 1.00 98.19 105 SER A O 1
ATOM 887 N N . ALA A 1 106 ? 2.748 -7.876 0.099 1.00 98.25 106 ALA A N 1
ATOM 888 C CA . ALA A 1 106 ? 1.600 -7.093 -0.370 1.00 98.25 106 ALA A CA 1
ATOM 889 C C . ALA A 1 106 ? 1.238 -5.948 0.595 1.00 98.25 106 ALA A C 1
ATOM 891 O O . ALA A 1 106 ? 0.982 -4.821 0.166 1.00 98.25 106 ALA A O 1
ATOM 892 N N . LEU A 1 107 ? 1.274 -6.212 1.905 1.00 98.12 107 LEU A N 1
ATOM 893 C CA . LEU A 1 107 ? 1.035 -5.188 2.921 1.00 98.12 107 LEU A CA 1
ATOM 894 C C . LEU A 1 107 ? 2.139 -4.120 2.933 1.00 98.12 107 LEU A C 1
ATOM 896 O O . LEU A 1 107 ? 1.843 -2.925 2.969 1.00 98.12 107 LEU A O 1
ATOM 900 N N . ARG A 1 108 ? 3.410 -4.535 2.842 1.00 97.88 108 ARG A N 1
ATOM 901 C CA . ARG A 1 108 ? 4.563 -3.625 2.761 1.00 97.88 108 ARG A CA 1
ATOM 902 C C . ARG A 1 108 ? 4.497 -2.741 1.518 1.00 97.88 108 ARG A C 1
ATOM 904 O O . ARG A 1 108 ? 4.815 -1.561 1.604 1.00 97.88 108 ARG A O 1
ATOM 911 N N . PHE A 1 109 ? 4.052 -3.282 0.390 1.00 98.06 109 PHE A N 1
ATOM 912 C CA . PHE A 1 109 ? 3.846 -2.512 -0.832 1.00 98.06 109 PHE A CA 1
ATOM 913 C C . PHE A 1 109 ? 2.834 -1.375 -0.626 1.00 98.06 109 PHE A C 1
ATOM 915 O O . PHE A 1 109 ? 3.136 -0.221 -0.929 1.00 98.06 109 PHE A O 1
ATOM 922 N N . LEU A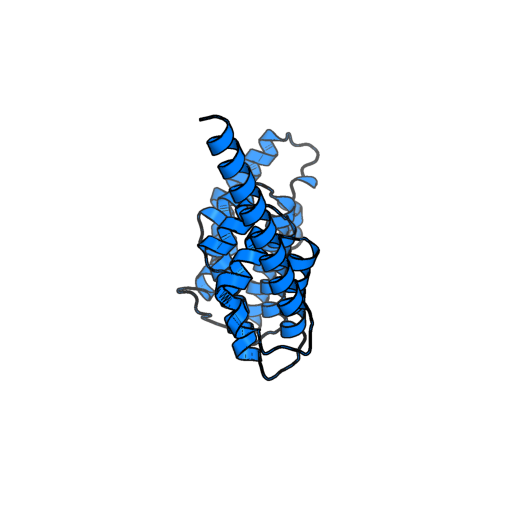 1 110 ? 1.674 -1.657 -0.019 1.00 97.81 110 LEU A N 1
ATOM 923 C CA . LEU A 1 110 ? 0.702 -0.610 0.319 1.00 97.81 110 LEU A CA 1
ATOM 924 C C . LEU A 1 110 ? 1.279 0.407 1.317 1.00 97.81 110 LEU A C 1
ATOM 926 O O . LEU A 1 110 ? 1.112 1.615 1.147 1.00 97.81 110 LEU A O 1
ATOM 930 N N . ARG A 1 111 ? 2.004 -0.073 2.333 1.00 97.88 111 ARG A N 1
ATOM 931 C CA . ARG A 1 111 ? 2.683 0.764 3.330 1.00 97.88 111 ARG A CA 1
ATOM 932 C C . ARG A 1 111 ? 3.686 1.734 2.699 1.00 97.88 111 ARG A C 1
ATOM 934 O O . ARG A 1 111 ? 3.783 2.872 3.156 1.00 97.88 111 ARG A O 1
ATOM 941 N N . LYS A 1 112 ? 4.408 1.304 1.658 1.00 97.12 112 LYS A N 1
ATOM 942 C CA . LYS A 1 112 ? 5.342 2.140 0.889 1.00 97.12 112 LYS A CA 1
ATOM 943 C C . LYS A 1 112 ? 4.618 3.230 0.107 1.00 97.12 112 LYS A C 1
ATOM 945 O O . LYS A 1 112 ? 5.020 4.382 0.204 1.00 97.12 112 LYS A O 1
ATOM 950 N N . ILE A 1 113 ? 3.510 2.898 -0.559 1.00 96.62 113 ILE A N 1
ATOM 951 C CA . ILE A 1 113 ? 2.664 3.883 -1.256 1.00 96.62 113 ILE A CA 1
ATOM 952 C C . ILE A 1 113 ? 2.167 4.962 -0.285 1.00 96.62 113 ILE A C 1
ATOM 954 O O . ILE A 1 113 ? 2.307 6.149 -0.558 1.00 96.62 113 ILE A O 1
ATOM 958 N N . ILE A 1 114 ? 1.634 4.558 0.871 1.00 97.50 114 ILE A N 1
ATOM 959 C CA . ILE A 1 114 ? 1.160 5.494 1.904 1.00 97.50 114 ILE A CA 1
ATOM 960 C C . ILE A 1 114 ? 2.321 6.326 2.467 1.00 97.50 114 ILE A C 1
ATOM 962 O O . ILE A 1 114 ? 2.162 7.512 2.748 1.00 97.50 114 ILE A O 1
ATOM 966 N N . GLY A 1 115 ? 3.508 5.726 2.583 1.00 96.81 115 GLY A N 1
ATOM 967 C CA . GLY A 1 115 ? 4.732 6.390 3.027 1.00 96.81 115 GLY A CA 1
ATOM 968 C C . GLY A 1 115 ? 5.218 7.520 2.120 1.00 96.81 115 GLY A C 1
ATOM 969 O O . GLY A 1 115 ? 5.934 8.390 2.607 1.00 96.81 115 GLY A O 1
ATOM 970 N N . LEU A 1 116 ? 4.790 7.559 0.853 1.00 94.75 116 LEU A N 1
ATOM 971 C CA . LEU A 1 116 ? 5.068 8.683 -0.047 1.00 94.75 116 LEU A CA 1
ATOM 972 C C . LEU A 1 116 ? 4.294 9.953 0.331 1.00 94.75 116 LEU A C 1
ATOM 974 O O . LEU A 1 116 ? 4.650 11.031 -0.135 1.00 94.75 116 LEU A O 1
ATOM 978 N N . LYS A 1 117 ? 3.243 9.835 1.160 1.00 94.06 117 LYS A N 1
ATOM 979 C CA . LYS A 1 117 ? 2.411 10.952 1.647 1.00 94.06 117 LYS A CA 1
ATOM 980 C C . LYS A 1 117 ? 1.849 11.837 0.520 1.00 94.06 117 LYS A C 1
ATOM 982 O O . LYS A 1 117 ? 1.600 13.022 0.717 1.00 94.06 117 LYS A O 1
ATOM 987 N N . ASP A 1 118 ? 1.630 11.254 -0.658 1.00 92.81 118 ASP A N 1
ATOM 988 C CA . ASP A 1 118 ? 1.051 11.927 -1.823 1.00 92.81 118 ASP A CA 1
ATOM 989 C C . ASP A 1 118 ? -0.477 11.767 -1.810 1.00 92.81 118 ASP A C 1
ATOM 991 O O . ASP A 1 118 ? -1.018 10.655 -1.786 1.00 92.81 118 ASP A O 1
ATOM 995 N N . GLU A 1 119 ? -1.184 12.896 -1.852 1.00 94.31 119 GLU A N 1
ATOM 996 C CA . GLU A 1 119 ? -2.643 12.929 -1.790 1.00 94.31 119 GLU A CA 1
ATOM 997 C C . GLU A 1 119 ? -3.309 12.210 -2.969 1.00 94.31 119 GLU A C 1
ATOM 999 O O . GLU A 1 119 ? -4.371 11.609 -2.811 1.00 94.31 119 GLU A O 1
ATOM 1004 N N . GLN A 1 120 ? -2.676 12.175 -4.143 1.00 91.75 120 GLN A N 1
ATOM 1005 C CA . GLN A 1 120 ? -3.210 11.424 -5.275 1.00 91.75 120 GLN A CA 1
ATOM 1006 C C . GLN A 1 120 ? -3.228 9.918 -4.994 1.00 91.75 120 GLN A C 1
ATOM 1008 O O . GLN A 1 120 ? -4.173 9.239 -5.401 1.00 91.75 120 GLN A O 1
ATOM 1013 N N . TYR A 1 121 ? -2.243 9.384 -4.263 1.00 94.19 121 TYR A N 1
ATOM 1014 C CA . TYR A 1 121 ? -2.285 7.987 -3.827 1.00 94.19 121 TYR A CA 1
ATOM 1015 C C . TYR A 1 121 ? -3.363 7.755 -2.774 1.00 94.19 121 TYR A C 1
ATOM 1017 O O . TYR A 1 121 ? -4.081 6.757 -2.870 1.00 94.19 121 TYR A O 1
ATOM 1025 N N . ASN A 1 122 ? -3.547 8.688 -1.837 1.00 95.94 122 ASN A N 1
ATOM 1026 C CA . ASN A 1 122 ? -4.632 8.609 -0.856 1.00 95.94 122 ASN A CA 1
ATOM 1027 C C . ASN A 1 122 ? -5.999 8.515 -1.554 1.00 95.94 122 ASN A C 1
ATOM 1029 O O . ASN A 1 122 ? -6.794 7.627 -1.252 1.00 95.94 122 ASN A O 1
ATOM 1033 N N . LEU A 1 123 ? -6.251 9.349 -2.566 1.00 94.56 123 LEU A N 1
ATOM 1034 C CA . LEU A 1 123 ? -7.497 9.307 -3.337 1.00 94.56 123 LEU A CA 1
ATOM 1035 C C . LEU A 1 123 ? -7.689 7.985 -4.097 1.00 94.56 123 LEU A C 1
ATOM 1037 O O . LEU A 1 123 ? -8.810 7.480 -4.177 1.00 94.56 123 LEU A O 1
ATOM 1041 N N . ILE A 1 124 ? -6.616 7.388 -4.625 1.00 93.50 124 ILE A N 1
ATOM 1042 C CA . ILE A 1 124 ? -6.673 6.061 -5.261 1.00 93.50 124 ILE A CA 1
ATOM 1043 C C . ILE A 1 124 ? -7.010 4.977 -4.224 1.00 93.50 124 ILE A C 1
ATOM 1045 O O . ILE A 1 124 ? -7.805 4.083 -4.529 1.00 93.50 124 ILE A O 1
ATOM 1049 N N . ILE A 1 125 ? -6.438 5.052 -3.016 1.00 95.81 125 ILE A N 1
ATOM 1050 C CA . ILE A 1 125 ? -6.724 4.134 -1.899 1.00 95.81 125 ILE A CA 1
ATOM 1051 C C . ILE A 1 125 ? -8.212 4.186 -1.535 1.00 95.81 125 ILE A C 1
ATOM 1053 O O . ILE A 1 125 ? -8.855 3.137 -1.449 1.00 95.81 125 ILE A O 1
ATOM 1057 N N . LEU A 1 126 ? -8.758 5.397 -1.389 1.00 95.81 126 LEU A N 1
ATOM 1058 C CA . LEU A 1 126 ? -10.165 5.647 -1.070 1.00 95.81 126 LEU A CA 1
ATOM 1059 C C . LEU A 1 126 ? -11.095 5.136 -2.175 1.00 95.81 126 LEU A C 1
ATOM 1061 O O . LEU A 1 126 ? -11.971 4.312 -1.923 1.00 95.81 126 LEU A O 1
ATOM 1065 N N . ARG A 1 127 ? -10.878 5.578 -3.421 1.00 94.06 127 ARG A N 1
ATOM 1066 C CA . ARG A 1 127 ? -11.726 5.227 -4.574 1.00 94.06 127 ARG A CA 1
ATOM 1067 C C . ARG A 1 127 ? -11.813 3.720 -4.802 1.00 94.06 127 ARG A C 1
ATOM 1069 O O . ARG A 1 127 ? -12.846 3.220 -5.238 1.00 94.06 127 ARG A O 1
ATOM 1076 N N . ASN A 1 128 ? -10.721 3.003 -4.551 1.00 93.31 128 ASN A N 1
ATOM 1077 C CA . ASN A 1 128 ? -10.665 1.559 -4.744 1.00 93.31 128 ASN A CA 1
ATOM 1078 C C . ASN A 1 128 ? -10.980 0.761 -3.476 1.00 93.31 128 ASN A C 1
ATOM 1080 O O . ASN A 1 128 ? -10.905 -0.464 -3.523 1.00 93.31 128 ASN A O 1
ATOM 1084 N N . ASN A 1 129 ? -11.336 1.424 -2.374 1.00 95.75 129 ASN A N 1
ATOM 1085 C CA . ASN A 1 129 ? -11.657 0.788 -1.103 1.00 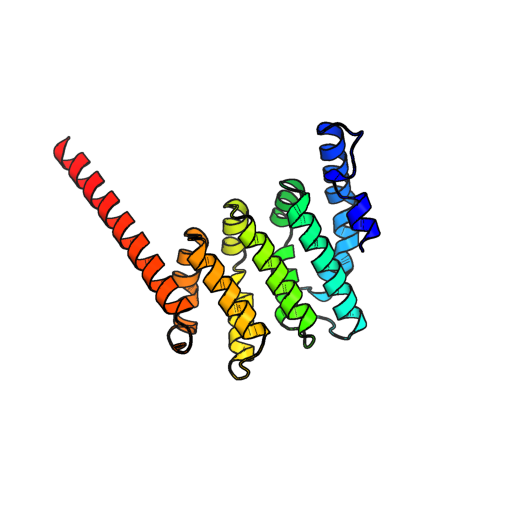95.75 129 ASN A CA 1
ATOM 1086 C C . ASN A 1 129 ? -10.576 -0.206 -0.633 1.00 95.75 129 ASN A C 1
ATOM 1088 O O . ASN A 1 129 ? -10.847 -1.353 -0.274 1.00 95.75 129 ASN A O 1
ATOM 1092 N N . LEU A 1 130 ? -9.308 0.209 -0.693 1.00 96.75 130 LEU A N 1
ATOM 1093 C CA . LEU A 1 130 ? -8.192 -0.714 -0.464 1.00 96.75 130 LEU A CA 1
ATOM 1094 C C . LEU A 1 130 ? -8.093 -1.194 0.991 1.00 96.75 130 LEU A C 1
ATOM 1096 O O . LEU A 1 130 ? -7.631 -2.308 1.238 1.00 96.75 130 LEU A O 1
ATOM 1100 N N . PHE A 1 131 ? -8.566 -0.400 1.957 1.00 97.75 131 PHE A N 1
ATOM 1101 C CA . PHE A 1 131 ? -8.591 -0.812 3.362 1.00 97.75 131 PHE A CA 1
ATOM 1102 C C . PHE A 1 131 ? -9.529 -1.986 3.623 1.00 97.75 131 PHE A C 1
ATOM 1104 O O . PHE A 1 131 ? -9.196 -2.799 4.480 1.00 97.75 131 PHE A O 1
ATOM 1111 N N . ALA A 1 132 ? -10.601 -2.170 2.844 1.00 96.56 132 ALA A N 1
ATOM 1112 C CA . ALA A 1 132 ? -11.474 -3.333 3.001 1.00 96.56 132 ALA A CA 1
ATOM 1113 C C . ALA A 1 132 ? -10.696 -4.655 2.909 1.00 96.56 132 ALA A C 1
ATOM 1115 O O . ALA A 1 132 ? -10.874 -5.530 3.747 1.00 96.56 132 ALA A O 1
ATOM 1116 N N . SER A 1 133 ? -9.741 -4.767 1.977 1.00 95.56 133 SER A N 1
ATOM 1117 C CA . SER A 1 133 ? -8.910 -5.977 1.858 1.00 95.56 133 SER A CA 1
ATOM 1118 C C . SER A 1 133 ? -8.024 -6.214 3.088 1.00 95.56 133 SER A C 1
ATOM 1120 O O . SER A 1 133 ? -7.796 -7.363 3.467 1.00 95.56 133 SER A O 1
ATOM 1122 N N . ILE A 1 134 ? -7.540 -5.144 3.730 1.00 95.81 134 ILE A N 1
ATOM 1123 C CA . ILE A 1 134 ? -6.757 -5.239 4.972 1.00 95.81 134 ILE A CA 1
ATOM 1124 C C . ILE A 1 134 ? -7.656 -5.679 6.128 1.00 95.81 134 ILE A C 1
ATOM 1126 O O . ILE A 1 134 ? -7.297 -6.581 6.881 1.00 95.81 134 ILE A O 1
ATOM 1130 N N . VAL A 1 135 ? -8.833 -5.065 6.251 1.00 94.75 135 VAL A N 1
ATOM 1131 C CA . VAL A 1 135 ? -9.803 -5.358 7.310 1.00 94.75 135 VAL A CA 1
ATOM 1132 C C . VAL A 1 135 ? -10.323 -6.789 7.201 1.00 94.75 135 VAL A C 1
ATOM 1134 O O . VAL A 1 135 ? -10.362 -7.499 8.204 1.00 94.75 135 VAL A O 1
ATOM 1137 N N . ASP A 1 136 ? -10.647 -7.253 5.996 1.00 93.88 136 ASP A N 1
ATOM 1138 C CA . ASP A 1 136 ? -11.073 -8.632 5.748 1.00 93.88 136 ASP A CA 1
ATOM 1139 C C . ASP A 1 136 ? -9.973 -9.632 6.118 1.00 93.88 136 ASP A C 1
ATOM 1141 O O . ASP A 1 136 ? -10.231 -10.633 6.792 1.00 93.88 136 ASP A O 1
ATOM 1145 N N . ALA A 1 137 ? -8.726 -9.340 5.738 1.00 92.69 137 ALA A N 1
ATOM 1146 C CA . ALA A 1 137 ? -7.585 -10.170 6.103 1.00 92.69 137 ALA A CA 1
ATOM 1147 C C . ALA A 1 137 ? -7.346 -10.175 7.623 1.00 92.69 137 ALA A C 1
ATOM 1149 O O . ALA A 1 137 ? -7.069 -11.231 8.194 1.00 92.69 137 ALA A O 1
ATOM 1150 N N . TYR A 1 138 ? -7.514 -9.038 8.301 1.00 90.75 138 TYR A N 1
ATOM 1151 C CA . TYR A 1 138 ? -7.434 -8.954 9.759 1.00 90.75 138 TYR A CA 1
ATOM 1152 C C . TYR A 1 138 ? -8.541 -9.787 10.429 1.00 90.75 138 TYR A C 1
ATOM 1154 O O . TYR A 1 138 ? -8.265 -10.596 11.316 1.00 90.75 138 TYR A O 1
ATOM 1162 N N . LYS A 1 139 ? -9.791 -9.671 9.955 1.00 89.62 139 LYS A N 1
ATOM 1163 C CA . LYS A 1 139 ? -10.944 -10.457 10.434 1.00 89.62 139 LYS A CA 1
ATOM 1164 C C . LYS A 1 139 ? -10.715 -11.960 10.288 1.00 89.62 139 LYS A C 1
ATOM 1166 O O . LYS A 1 139 ? -10.966 -12.703 11.237 1.00 89.62 139 LYS A O 1
ATOM 1171 N N . ALA A 1 140 ? -10.183 -12.396 9.147 1.00 88.12 140 ALA A N 1
ATOM 1172 C CA . ALA A 1 140 ? -9.846 -13.796 8.898 1.00 88.12 140 ALA A CA 1
ATOM 1173 C C . ALA A 1 140 ? -8.729 -14.321 9.827 1.00 88.12 140 ALA A C 1
ATOM 1175 O O . ALA A 1 140 ? -8.694 -15.510 10.140 1.00 88.12 140 ALA A O 1
ATOM 1176 N N . ASN A 1 141 ? -7.848 -13.440 10.316 1.00 81.69 141 ASN A N 1
ATOM 1177 C CA . ASN A 1 141 ? -6.723 -13.770 11.198 1.00 81.69 141 ASN A CA 1
ATOM 1178 C C . ASN A 1 141 ? -6.993 -13.534 12.701 1.00 81.69 141 ASN A C 1
ATOM 1180 O O . ASN A 1 141 ? -6.079 -13.716 13.510 1.00 81.69 141 ASN A O 1
ATOM 1184 N N . LYS A 1 142 ? -8.227 -13.186 13.114 1.00 63.25 142 LYS A N 1
ATOM 1185 C CA . LYS A 1 142 ? -8.587 -12.751 14.489 1.00 63.25 142 LYS A CA 1
ATOM 1186 C C . LYS A 1 142 ? -8.141 -13.672 15.638 1.00 63.25 142 LYS A C 1
ATOM 1188 O O . LYS A 1 142 ? -8.063 -13.217 16.771 1.00 63.25 142 LYS A O 1
ATOM 1193 N N . ARG A 1 143 ? -7.840 -14.950 15.382 1.00 59.97 143 ARG A N 1
ATOM 1194 C CA . ARG A 1 143 ? -7.415 -15.922 16.413 1.00 59.97 143 ARG A CA 1
ATOM 1195 C C . ARG A 1 143 ? -5.899 -16.097 16.549 1.00 59.97 143 ARG A C 1
ATOM 1197 O O . ARG A 1 143 ? -5.462 -16.875 17.390 1.00 59.97 143 ARG A O 1
ATOM 1204 N N . ARG A 1 144 ? -5.088 -15.438 15.717 1.00 64.75 144 ARG A N 1
ATOM 1205 C CA . ARG A 1 144 ? -3.631 -15.635 15.676 1.00 64.75 144 ARG A CA 1
ATOM 1206 C C . ARG A 1 144 ? -2.932 -14.289 15.809 1.00 64.75 144 ARG A C 1
ATOM 1208 O O . ARG A 1 144 ? -2.751 -13.607 14.812 1.00 64.75 144 ARG A O 1
ATOM 1215 N N . TYR A 1 145 ? -2.529 -13.904 17.020 1.00 72.31 145 TYR A N 1
ATOM 1216 C CA . TYR A 1 145 ? -1.624 -12.767 17.240 1.00 72.31 145 TYR A CA 1
ATOM 1217 C C . TYR A 1 145 ? -0.267 -13.060 16.580 1.00 72.31 145 TYR A C 1
ATOM 1219 O O . TYR A 1 145 ? 0.635 -13.610 17.200 1.00 72.31 145 TYR A O 1
ATOM 1227 N N . ASN A 1 146 ? -0.154 -12.784 15.283 1.00 86.00 146 ASN A N 1
ATOM 1228 C CA . ASN A 1 146 ? 1.009 -13.118 14.471 1.00 86.00 146 ASN A CA 1
ATOM 1229 C C . ASN A 1 146 ? 1.614 -11.860 13.832 1.00 86.00 146 ASN A C 1
ATOM 1231 O O . ASN A 1 146 ? 1.055 -10.765 13.900 1.00 86.00 146 ASN A O 1
ATOM 1235 N N . LEU A 1 147 ? 2.759 -12.038 13.172 1.00 90.81 147 LEU A N 1
ATOM 1236 C CA . LEU A 1 147 ? 3.488 -10.951 12.519 1.00 90.81 147 LEU A CA 1
ATOM 1237 C C . LEU A 1 147 ? 2.642 -10.179 11.489 1.00 90.81 147 LEU A C 1
ATOM 1239 O O . LEU A 1 147 ? 2.842 -8.979 11.327 1.00 90.81 147 LEU A O 1
ATOM 1243 N N . LEU A 1 148 ? 1.685 -10.835 10.820 1.00 92.19 148 LEU A N 1
ATOM 1244 C CA . LEU A 1 148 ? 0.804 -10.158 9.866 1.00 92.19 148 LEU A CA 1
ATOM 1245 C C . LEU A 1 148 ? -0.152 -9.199 10.586 1.00 92.19 148 LEU A C 1
ATOM 1247 O O . LEU A 1 148 ? -0.277 -8.053 10.164 1.00 92.19 148 LEU A O 1
ATOM 1251 N N . ASN A 1 149 ? -0.756 -9.625 11.700 1.00 91.44 149 ASN A N 1
ATOM 1252 C CA . ASN A 1 149 ? -1.608 -8.755 12.515 1.00 91.44 149 ASN A CA 1
ATOM 1253 C C . ASN A 1 149 ? -0.826 -7.554 13.058 1.00 91.44 149 ASN A C 1
ATOM 1255 O O . ASN A 1 149 ? -1.316 -6.428 12.988 1.00 91.44 149 ASN A O 1
ATOM 1259 N N . SER A 1 150 ? 0.400 -7.773 13.545 1.00 93.31 150 SER A N 1
ATOM 1260 C CA . SER A 1 150 ? 1.269 -6.681 14.003 1.00 93.31 150 SER A CA 1
ATOM 1261 C C . SER A 1 150 ? 1.606 -5.704 12.877 1.00 93.31 150 SER A C 1
ATOM 1263 O O . SER A 1 150 ? 1.554 -4.497 13.085 1.00 93.31 150 SER A O 1
ATOM 1265 N N . ALA A 1 151 ? 1.889 -6.202 11.670 1.00 95.75 151 ALA A N 1
ATOM 1266 C CA . ALA A 1 151 ? 2.161 -5.353 10.513 1.00 95.75 151 ALA A CA 1
ATOM 1267 C C . ALA A 1 151 ? 0.917 -4.569 10.047 1.00 95.75 151 ALA A C 1
ATOM 1269 O O . ALA A 1 151 ? 1.035 -3.427 9.615 1.00 95.75 151 ALA A O 1
ATOM 1270 N N . MET A 1 152 ? -0.286 -5.147 10.151 1.00 95.44 152 MET A N 1
ATOM 1271 C CA . MET A 1 152 ? -1.533 -4.432 9.842 1.00 95.44 152 MET A CA 1
ATOM 1272 C C . MET A 1 152 ? -1.803 -3.314 10.850 1.00 95.44 152 MET A C 1
ATOM 1274 O O . MET A 1 152 ? -2.224 -2.230 10.458 1.00 95.44 152 MET A O 1
ATOM 1278 N N . ILE A 1 153 ? -1.537 -3.555 12.137 1.00 95.06 153 ILE A N 1
ATOM 1279 C CA . ILE A 1 153 ? -1.631 -2.513 13.166 1.00 95.06 153 ILE A CA 1
ATOM 1280 C C . ILE A 1 153 ? -0.583 -1.425 12.918 1.00 95.06 153 ILE A C 1
ATOM 1282 O O . ILE A 1 153 ? -0.935 -0.251 12.964 1.00 95.06 153 ILE A O 1
ATOM 1286 N N . GLU A 1 154 ? 0.663 -1.792 12.593 1.00 96.75 154 GLU A N 1
ATOM 1287 C CA . GLU A 1 154 ? 1.716 -0.822 12.253 1.00 96.75 154 GLU A CA 1
ATOM 1288 C C . GLU A 1 154 ? 1.307 0.080 11.088 1.00 96.75 154 GLU A C 1
ATOM 1290 O O . GLU A 1 154 ? 1.537 1.282 11.158 1.00 96.75 154 GLU A O 1
ATOM 1295 N N . LEU A 1 155 ? 0.635 -0.452 10.062 1.00 98.12 155 LEU A N 1
ATOM 1296 C CA . LEU A 1 155 ? 0.145 0.354 8.945 1.00 98.12 155 LEU A CA 1
ATOM 1297 C C . LEU A 1 155 ? -0.779 1.488 9.417 1.00 98.12 155 LEU A C 1
ATOM 1299 O O . LEU A 1 155 ? -0.617 2.640 9.009 1.00 98.12 155 LEU A O 1
ATOM 1303 N N . PHE A 1 156 ? -1.753 1.163 10.268 1.00 97.88 156 PHE A N 1
ATOM 1304 C CA . PHE A 1 156 ? -2.706 2.134 10.807 1.00 97.88 156 PHE A CA 1
ATOM 1305 C C . PHE A 1 156 ? -2.061 3.075 11.828 1.00 97.88 156 PHE A C 1
ATOM 1307 O O . PHE A 1 156 ? -2.375 4.265 11.861 1.00 97.88 156 PHE A O 1
ATOM 1314 N N . GLU A 1 157 ? -1.111 2.568 12.607 1.00 97.88 157 GLU A N 1
ATOM 1315 C CA . GLU A 1 157 ? -0.302 3.367 13.519 1.00 97.88 157 GLU A CA 1
ATOM 1316 C C . GLU A 1 157 ? 0.553 4.386 12.756 1.00 97.88 157 GLU A C 1
ATOM 1318 O O . GLU A 1 157 ? 0.591 5.553 13.136 1.00 97.88 157 GLU A O 1
ATOM 1323 N N . PHE A 1 158 ? 1.153 4.003 11.629 1.00 98.50 158 PHE A N 1
ATOM 1324 C CA . PHE A 1 158 ? 1.884 4.924 10.765 1.00 98.50 158 PHE A CA 1
ATOM 1325 C C . PHE A 1 158 ? 0.978 6.014 10.191 1.00 98.50 158 PHE A C 1
ATOM 1327 O O . PHE A 1 158 ? 1.320 7.191 10.260 1.00 98.50 158 PHE A O 1
ATOM 1334 N N . ILE A 1 159 ? -0.200 5.647 9.668 1.00 98.44 159 ILE A N 1
ATOM 1335 C CA . ILE A 1 159 ? -1.194 6.614 9.167 1.00 98.44 159 ILE A CA 1
ATOM 1336 C C . ILE A 1 159 ? -1.533 7.655 10.244 1.00 98.44 159 ILE A C 1
ATOM 1338 O O . ILE A 1 159 ? -1.642 8.847 9.944 1.00 98.44 159 ILE A O 1
ATOM 1342 N N . ARG A 1 160 ? -1.680 7.205 11.496 1.00 97.25 160 ARG A N 1
ATOM 1343 C CA . ARG A 1 160 ? -1.941 8.060 12.656 1.00 97.25 160 ARG A CA 1
ATOM 1344 C C . ARG A 1 160 ? -0.760 8.977 12.970 1.00 97.25 160 ARG A C 1
ATOM 1346 O O . ARG A 1 160 ? -0.956 10.183 13.087 1.00 97.25 160 ARG A O 1
ATOM 1353 N N . GLN A 1 161 ? 0.440 8.415 13.120 1.00 97.25 161 GLN A N 1
ATOM 1354 C CA . GLN A 1 161 ? 1.655 9.145 13.500 1.00 97.25 161 GLN A CA 1
ATOM 1355 C C . GLN A 1 161 ? 2.022 10.213 12.470 1.00 97.25 161 GLN A C 1
ATOM 1357 O O . GLN A 1 161 ? 2.358 11.336 12.833 1.00 97.25 161 GLN A O 1
ATOM 1362 N N . GLU A 1 162 ? 1.868 9.889 11.189 1.00 97.50 162 GLU A N 1
ATOM 1363 C CA . GLU A 1 162 ? 2.100 10.819 10.084 1.00 97.50 162 GLU A CA 1
ATOM 1364 C C . GLU A 1 162 ? 0.926 11.764 9.822 1.00 97.50 162 GLU A C 1
ATOM 1366 O O . GLU A 1 162 ? 0.983 12.598 8.919 1.00 97.50 162 GLU A O 1
ATOM 1371 N N . ASN A 1 163 ? -0.143 11.647 10.615 1.00 95.94 163 ASN A N 1
ATOM 1372 C CA . ASN A 1 163 ? -1.324 12.495 10.559 1.00 95.94 163 ASN A CA 1
ATOM 1373 C C . ASN A 1 163 ? -1.914 12.600 9.139 1.00 95.94 163 ASN A C 1
ATOM 1375 O O . ASN A 1 163 ? -2.270 13.688 8.675 1.00 95.94 163 ASN A O 1
ATOM 1379 N N . ILE A 1 164 ? -2.020 11.466 8.434 1.00 97.44 164 ILE A N 1
ATOM 1380 C CA . ILE A 1 164 ? -2.544 11.415 7.061 1.00 97.44 164 ILE A CA 1
ATOM 1381 C C . ILE A 1 164 ? -4.074 11.517 7.112 1.00 97.44 164 ILE A C 1
ATOM 1383 O O . ILE A 1 164 ? -4.797 10.524 7.026 1.00 97.44 164 ILE A O 1
ATOM 1387 N N . LYS A 1 165 ? -4.567 12.745 7.293 1.00 96.06 165 LYS A N 1
ATOM 1388 C CA . LYS A 1 165 ? -5.970 13.076 7.603 1.00 96.06 165 LYS A CA 1
ATOM 1389 C C . LYS A 1 165 ? -6.983 12.396 6.688 1.00 96.06 165 LYS A C 1
ATOM 1391 O O . LYS A 1 165 ? -7.954 11.830 7.180 1.00 96.06 165 LYS A O 1
ATOM 1396 N N . THR A 1 166 ? -6.740 12.399 5.376 1.00 97.12 166 THR A N 1
ATOM 1397 C CA . THR A 1 166 ? -7.619 11.762 4.384 1.00 97.12 166 THR A CA 1
ATOM 1398 C C . THR A 1 166 ? -7.825 10.275 4.684 1.00 97.12 166 THR A C 1
ATOM 1400 O O . THR A 1 166 ? -8.956 9.791 4.684 1.00 97.12 166 THR A O 1
ATOM 1403 N N . LEU A 1 167 ? -6.747 9.557 5.011 1.00 98.19 167 LEU A N 1
ATOM 1404 C CA . LEU A 1 167 ? -6.801 8.131 5.333 1.00 98.19 167 LEU A CA 1
ATOM 1405 C C . LEU A 1 167 ? -7.363 7.870 6.735 1.00 98.19 167 LEU A C 1
ATOM 1407 O O . LEU A 1 167 ? -8.107 6.907 6.905 1.00 98.19 167 LEU A O 1
ATOM 1411 N N . ILE A 1 168 ? -7.053 8.727 7.718 1.00 98.19 168 ILE A N 1
ATOM 1412 C CA . ILE A 1 168 ? -7.625 8.649 9.075 1.00 98.19 168 ILE A CA 1
ATOM 1413 C C . ILE A 1 168 ? -9.149 8.758 9.005 1.00 98.19 168 ILE A C 1
ATOM 1415 O O . ILE A 1 168 ? -9.847 7.889 9.523 1.00 98.19 168 ILE A O 1
ATOM 1419 N N . ASN A 1 169 ? -9.660 9.796 8.337 1.00 97.31 169 ASN A N 1
ATOM 1420 C CA . ASN A 1 169 ? -11.096 10.030 8.203 1.00 97.31 169 ASN A CA 1
ATOM 1421 C C . ASN A 1 169 ? -11.774 8.849 7.519 1.00 97.31 169 ASN A C 1
ATOM 1423 O O . ASN A 1 169 ? -12.727 8.288 8.055 1.00 97.31 169 ASN A O 1
ATOM 1427 N N . TYR A 1 170 ? -11.214 8.412 6.391 1.00 97.94 170 TYR A N 1
ATOM 1428 C CA . TYR A 1 170 ? -11.752 7.285 5.651 1.00 97.94 170 TYR A CA 1
ATOM 1429 C C . TYR A 1 170 ? -11.792 5.998 6.481 1.00 97.94 170 TYR A C 1
ATOM 1431 O O . TYR A 1 170 ? -12.817 5.318 6.510 1.00 97.94 170 TYR A O 1
ATOM 1439 N N . PHE A 1 171 ? -10.706 5.672 7.188 1.00 97.94 171 PHE A N 1
ATOM 1440 C CA . PHE A 1 171 ? -10.672 4.500 8.057 1.00 97.94 171 PHE A CA 1
ATOM 1441 C C . PHE A 1 171 ? -11.737 4.586 9.154 1.00 97.94 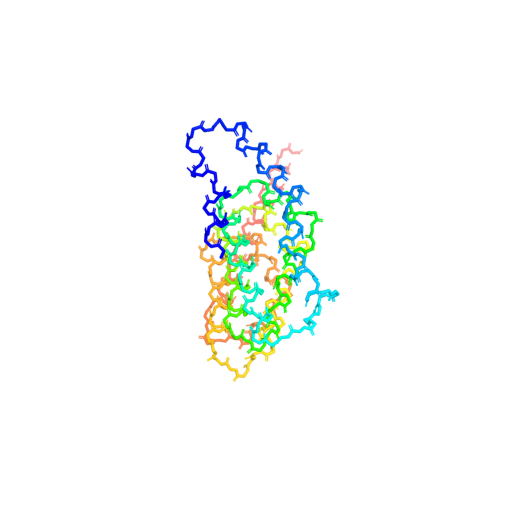171 PHE A C 1
ATOM 1443 O O . PHE A 1 171 ? -12.499 3.641 9.355 1.00 97.94 171 PHE A O 1
ATOM 1450 N N . VAL A 1 172 ? -11.807 5.726 9.845 1.00 97.75 172 VAL A N 1
ATOM 1451 C CA . VAL A 1 172 ? -12.697 5.885 10.994 1.00 97.75 172 VAL A CA 1
ATOM 1452 C C . VAL A 1 172 ? -14.170 5.823 10.595 1.00 97.75 172 VAL A C 1
ATOM 1454 O O . VAL A 1 172 ? -14.966 5.214 11.306 1.00 97.75 172 VAL A O 1
ATOM 1457 N N . GLU A 1 173 ? -14.532 6.424 9.465 1.00 97.06 173 GLU A N 1
ATOM 1458 C CA . GLU A 1 173 ? -15.915 6.473 8.984 1.00 97.06 173 GLU A CA 1
ATOM 1459 C C . GLU A 1 173 ? -16.416 5.123 8.460 1.00 97.06 173 GLU A C 1
ATOM 1461 O O . GLU A 1 173 ? -17.605 4.840 8.571 1.00 97.06 173 GLU A O 1
ATOM 1466 N N . ASN A 1 174 ? -15.527 4.283 7.919 1.00 97.75 174 ASN A N 1
ATOM 1467 C CA . ASN A 1 174 ? -15.929 3.071 7.198 1.00 97.75 174 ASN A CA 1
ATOM 1468 C C . ASN A 1 174 ? -15.594 1.761 7.925 1.00 97.75 174 ASN A C 1
ATOM 1470 O O . ASN A 1 174 ? -16.235 0.749 7.656 1.00 97.75 174 ASN A O 1
ATOM 1474 N N . PHE A 1 175 ? -14.597 1.753 8.817 1.00 97.06 175 PHE A N 1
ATOM 1475 C CA . PHE A 1 175 ? -14.045 0.509 9.371 1.00 97.06 175 PHE A CA 1
ATOM 1476 C C . PHE A 1 175 ? -13.880 0.495 10.890 1.00 97.06 175 PHE A C 1
ATOM 1478 O O . PHE A 1 175 ? -13.689 -0.579 11.449 1.00 97.06 175 PHE A O 1
ATOM 1485 N N . TYR A 1 176 ? -13.946 1.636 11.585 1.00 96.12 176 TYR A N 1
ATOM 1486 C CA . TYR A 1 176 ? -13.632 1.693 13.021 1.00 96.12 176 TYR A CA 1
ATOM 1487 C C . TYR A 1 176 ? -14.455 0.731 13.888 1.00 96.12 176 TYR A C 1
ATOM 1489 O O . TYR A 1 176 ? -13.908 0.143 14.817 1.00 96.12 176 TYR A O 1
ATOM 1497 N N . SER A 1 177 ? -15.734 0.522 13.565 1.00 94.62 177 SER A N 1
ATOM 1498 C CA . SER A 1 177 ? -16.621 -0.392 14.302 1.00 94.62 177 SER A CA 1
ATOM 1499 C C . SER A 1 177 ? -16.082 -1.825 14.373 1.00 94.62 177 SER A C 1
ATOM 1501 O O . SER A 1 177 ? -16.260 -2.505 15.379 1.00 94.62 177 SER A O 1
ATOM 1503 N N . ASP A 1 178 ? -15.351 -2.278 13.351 1.00 92.06 178 ASP A N 1
ATOM 1504 C CA . ASP A 1 178 ? -14.736 -3.608 13.334 1.00 92.06 178 ASP A CA 1
ATOM 1505 C C . ASP A 1 178 ? -13.545 -3.748 14.296 1.00 92.06 178 ASP A C 1
ATOM 1507 O O . ASP A 1 178 ? -13.122 -4.874 14.591 1.00 92.06 178 ASP A O 1
ATOM 1511 N N . PHE A 1 179 ? -13.005 -2.614 14.755 1.00 92.00 179 PHE A N 1
ATOM 1512 C CA . PHE A 1 179 ? -11.806 -2.504 15.584 1.00 92.00 179 PHE A CA 1
ATOM 1513 C C . PHE A 1 179 ? -12.071 -1.900 16.970 1.00 92.00 179 PHE A C 1
ATOM 1515 O O . PHE A 1 179 ? -11.162 -1.880 17.794 1.00 92.00 179 PHE A O 1
ATOM 1522 N N . GLU A 1 180 ? -13.292 -1.450 17.265 1.00 91.06 180 GLU A N 1
ATOM 1523 C CA . GLU A 1 180 ? -13.649 -0.813 18.542 1.00 91.06 180 GLU A CA 1
ATOM 1524 C C . GLU A 1 180 ? -13.381 -1.724 19.750 1.00 91.06 180 GLU A C 1
ATOM 1526 O O . GLU A 1 180 ? -12.881 -1.278 20.780 1.00 91.06 180 GLU A O 1
ATOM 1531 N N . SER A 1 181 ? -13.624 -3.029 19.602 1.00 89.25 181 SER A N 1
ATOM 1532 C CA . SER A 1 181 ? -13.396 -4.011 20.667 1.00 89.25 181 SER A CA 1
ATOM 1533 C C . SER A 1 181 ? -11.916 -4.355 20.896 1.00 89.25 181 SER A C 1
ATOM 1535 O O . SER A 1 181 ? -11.604 -5.185 21.751 1.00 89.25 181 SER A O 1
ATOM 1537 N N . ILE A 1 182 ? -10.990 -3.808 20.102 1.00 87.75 182 ILE A N 1
ATOM 1538 C CA . ILE A 1 182 ? -9.560 -4.107 20.203 1.00 87.75 182 ILE A CA 1
ATOM 1539 C C . ILE A 1 182 ? -8.922 -3.159 21.214 1.00 87.75 182 ILE A C 1
ATOM 1541 O O . ILE A 1 182 ? -8.601 -2.016 20.905 1.00 87.75 182 ILE A O 1
ATOM 1545 N N . THR A 1 183 ? -8.699 -3.663 22.426 1.00 86.94 183 THR A N 1
ATOM 1546 C CA . THR A 1 183 ? -8.185 -2.870 23.557 1.00 86.94 183 THR A CA 1
ATOM 1547 C C . THR A 1 183 ? -6.722 -3.147 23.897 1.00 86.94 183 THR A C 1
ATOM 1549 O O . THR A 1 183 ? -6.108 -2.390 24.645 1.00 86.94 183 THR A O 1
ATOM 1552 N N . TYR A 1 184 ? -6.126 -4.205 23.334 1.00 88.44 184 TYR A N 1
ATOM 1553 C CA . TYR A 1 184 ? -4.731 -4.576 23.605 1.00 88.44 184 TYR A CA 1
ATOM 1554 C C . TYR A 1 184 ? -3.705 -3.648 22.923 1.00 88.44 184 TYR A C 1
ATOM 1556 O O . TYR A 1 184 ? -2.518 -3.705 23.236 1.00 88.44 184 TYR A O 1
ATOM 1564 N N . VAL A 1 185 ? -4.150 -2.788 22.002 1.00 92.06 185 VAL A N 1
ATOM 1565 C CA . VAL A 1 185 ? -3.366 -1.695 21.408 1.00 92.06 185 VAL A CA 1
ATOM 1566 C C . VAL A 1 185 ? -4.166 -0.400 21.463 1.00 92.06 185 VAL A C 1
ATOM 1568 O O . VAL A 1 185 ? -5.387 -0.415 21.341 1.00 92.06 185 VAL A O 1
ATOM 1571 N N . LYS A 1 186 ? -3.476 0.736 21.598 1.00 94.88 186 LYS A N 1
ATOM 1572 C CA . LYS A 1 186 ? -4.114 2.065 21.621 1.00 94.88 186 LYS A CA 1
ATOM 1573 C C . LYS A 1 186 ? -4.370 2.648 20.227 1.00 94.88 186 LYS A C 1
ATOM 1575 O O . LYS A 1 186 ? -5.189 3.549 20.091 1.00 94.88 186 LYS A O 1
ATOM 1580 N N . THR A 1 187 ? -3.731 2.103 19.189 1.00 95.62 187 THR A N 1
ATOM 1581 C CA . THR A 1 187 ? -3.733 2.622 17.809 1.00 95.62 187 THR A CA 1
ATOM 1582 C C . THR A 1 187 ? -5.114 3.024 17.293 1.00 95.62 187 THR A C 1
ATOM 1584 O O . THR A 1 187 ? -5.287 4.141 16.808 1.00 95.62 187 THR A O 1
ATOM 1587 N N . PHE A 1 188 ? -6.118 2.150 17.407 1.00 95.94 188 PHE A N 1
ATOM 1588 C CA . PHE A 1 188 ? -7.451 2.421 16.857 1.00 95.94 188 PHE A CA 1
ATOM 1589 C C . PHE A 1 188 ? -8.209 3.477 17.664 1.00 95.94 188 PHE A C 1
ATOM 1591 O O . PHE A 1 188 ? -8.832 4.365 17.081 1.00 95.94 188 PHE A O 1
ATOM 1598 N N . HIS A 1 189 ? -8.111 3.432 18.993 1.00 96.38 189 HIS A N 1
ATOM 1599 C CA . HIS A 1 189 ? -8.654 4.477 19.858 1.00 96.38 189 HIS A CA 1
ATOM 1600 C C . HIS A 1 189 ? -8.025 5.844 19.538 1.00 96.38 189 HIS A C 1
ATOM 1602 O O . HIS A 1 189 ? -8.731 6.831 19.335 1.00 96.38 189 HIS A O 1
ATOM 1608 N N . ASP A 1 190 ? -6.702 5.897 19.397 1.00 96.62 190 ASP A N 1
ATOM 1609 C CA . ASP A 1 190 ? -5.982 7.142 19.131 1.00 96.62 190 ASP A CA 1
ATOM 1610 C C . ASP A 1 190 ? -6.247 7.674 17.708 1.00 96.62 190 ASP A C 1
ATOM 1612 O O . ASP A 1 190 ? -6.267 8.890 17.486 1.00 96.62 190 ASP A O 1
ATOM 1616 N N . LEU A 1 191 ? -6.520 6.791 16.739 1.00 96.50 191 LEU A N 1
ATOM 1617 C CA . LEU A 1 191 ? -7.047 7.165 15.421 1.00 96.50 191 LEU A CA 1
ATOM 1618 C C . LEU A 1 191 ? -8.421 7.833 15.531 1.00 96.50 191 LEU A C 1
ATOM 1620 O O . LEU A 1 191 ? -8.636 8.887 14.928 1.00 96.50 191 LEU A O 1
ATOM 1624 N N . LYS A 1 192 ? -9.335 7.264 16.327 1.00 97.25 192 LYS A N 1
ATOM 1625 C CA . LYS A 1 192 ? -10.665 7.846 16.554 1.00 97.25 192 LYS A CA 1
ATOM 1626 C C . LYS A 1 192 ? -10.576 9.213 17.229 1.00 97.25 192 LYS A C 1
ATOM 1628 O O . LYS A 1 192 ? -11.254 10.148 16.806 1.00 97.25 192 LYS A O 1
ATOM 1633 N N . LEU A 1 193 ? -9.697 9.358 18.219 1.00 96.19 193 LEU A N 1
ATOM 1634 C CA . LEU A 1 193 ? -9.441 10.642 18.870 1.00 96.19 193 LEU A CA 1
ATOM 1635 C C . LEU A 1 193 ? -8.889 11.682 17.882 1.00 96.19 193 LEU A C 1
ATOM 1637 O O . LEU A 1 193 ? -9.340 12.832 17.870 1.00 96.19 193 LEU A O 1
ATOM 1641 N N . SER A 1 194 ? -7.957 11.269 17.016 1.00 94.88 194 SER A N 1
ATOM 1642 C CA . SER A 1 194 ? -7.393 12.124 15.965 1.00 94.88 194 SER A CA 1
ATOM 1643 C C . SER A 1 194 ? -8.469 12.594 14.982 1.00 94.88 194 SER A C 1
ATOM 1645 O O . SER A 1 194 ? -8.495 13.775 14.637 1.00 94.88 194 SER A O 1
ATOM 1647 N N . TYR A 1 195 ? -9.385 11.708 14.580 1.00 97.25 195 TYR A N 1
ATOM 1648 C CA . TYR A 1 195 ? -10.545 12.045 13.749 1.00 97.25 195 TYR A CA 1
ATOM 1649 C C . TYR A 1 195 ? -11.467 13.071 14.421 1.00 97.25 195 TYR A C 1
ATOM 1651 O O . TYR A 1 195 ? -11.736 14.124 13.844 1.00 97.25 195 TYR A O 1
ATOM 1659 N N . ASN A 1 196 ? -11.902 12.805 15.658 1.00 96.19 196 ASN A N 1
ATOM 1660 C CA . ASN A 1 196 ? -12.806 13.695 16.395 1.00 96.19 196 ASN A CA 1
ATOM 1661 C C . ASN A 1 196 ? -12.190 15.096 16.552 1.00 96.19 196 ASN A C 1
ATOM 1663 O O . ASN A 1 196 ? -12.810 16.097 16.211 1.00 96.19 196 ASN A O 1
ATOM 1667 N N . THR A 1 197 ? -10.910 15.164 16.934 1.00 93.38 197 THR A N 1
ATOM 1668 C CA . THR A 1 197 ? -10.177 16.434 17.070 1.00 93.38 197 THR A CA 1
ATOM 1669 C C . THR A 1 197 ? -10.144 17.230 15.761 1.00 93.38 197 THR A C 1
ATOM 1671 O O . THR A 1 197 ? -10.229 18.459 15.766 1.00 93.38 197 THR A O 1
ATOM 1674 N N . GLN A 1 198 ? -9.982 16.555 14.620 1.00 91.25 198 GLN A N 1
ATOM 1675 C CA . GLN A 1 198 ? -9.987 17.206 13.308 1.00 91.25 198 GLN A CA 1
ATOM 1676 C C . GLN A 1 198 ? -11.378 17.711 12.925 1.00 91.25 198 GLN A C 1
ATOM 1678 O O . GLN A 1 198 ? -11.498 18.813 12.382 1.00 91.25 198 GLN A O 1
ATOM 1683 N N . ARG A 1 199 ? -12.415 16.928 13.226 1.00 91.75 199 ARG A N 1
ATOM 1684 C CA . ARG A 1 199 ? -13.808 17.285 12.975 1.00 91.75 199 ARG A CA 1
ATOM 1685 C C . ARG A 1 199 ? -14.229 18.507 13.790 1.00 91.75 199 ARG A C 1
ATOM 1687 O O . ARG A 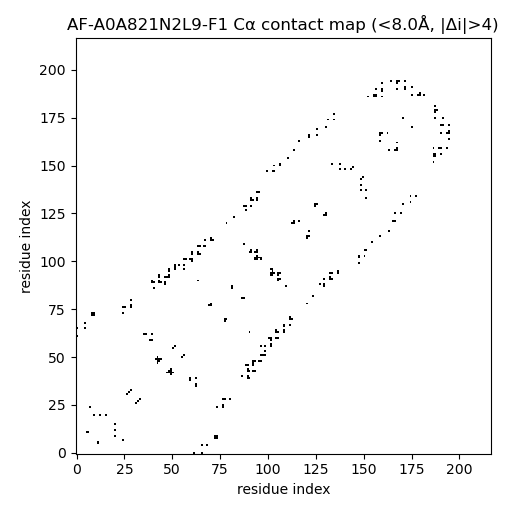1 199 ? -14.674 19.484 13.193 1.00 91.75 199 ARG A O 1
ATOM 1694 N N . ASP A 1 200 ? -13.958 18.517 15.093 1.00 92.12 200 ASP A N 1
ATOM 1695 C CA . ASP A 1 200 ? -14.279 19.640 15.984 1.00 92.12 200 ASP A CA 1
ATOM 1696 C C . AS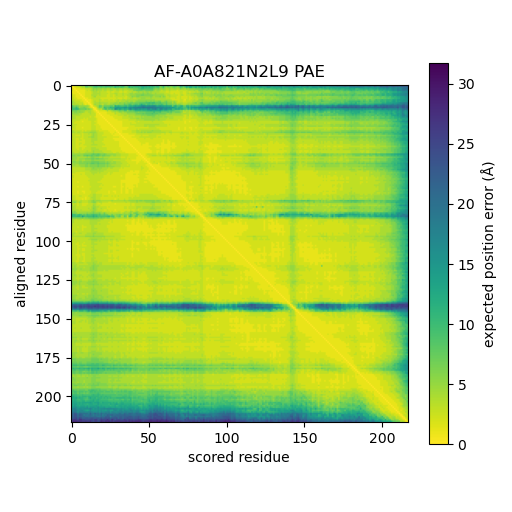P A 1 200 ? -13.602 20.938 15.524 1.00 92.12 200 ASP A C 1
ATOM 1698 O O . ASP A 1 200 ? -14.209 22.010 15.500 1.00 92.12 200 ASP A O 1
ATOM 1702 N N . LYS A 1 201 ? -12.331 20.854 15.103 1.00 90.94 201 LYS A N 1
ATOM 1703 C CA . LYS A 1 201 ? -11.604 22.002 14.538 1.00 90.94 201 LYS A CA 1
ATOM 1704 C C . LYS A 1 201 ? -12.279 22.532 13.273 1.00 90.94 201 LYS A C 1
ATOM 1706 O O . LYS A 1 201 ? -12.393 23.745 13.113 1.00 90.94 201 LYS A O 1
ATOM 1711 N N . ARG A 1 202 ? -12.727 21.648 12.376 1.00 89.12 202 ARG A N 1
ATOM 1712 C CA . ARG A 1 202 ? -13.409 22.036 11.132 1.00 89.12 202 ARG A CA 1
ATOM 1713 C C . ARG A 1 202 ? -14.758 22.698 11.415 1.00 89.12 202 ARG A C 1
ATOM 1715 O O . ARG A 1 202 ? -15.061 23.715 10.796 1.00 89.12 202 ARG A O 1
ATOM 1722 N N . GLU A 1 203 ? -15.532 22.157 12.352 1.00 90.88 203 GLU A N 1
ATOM 1723 C CA . GLU A 1 203 ? -16.834 22.699 12.762 1.00 90.88 203 GLU A CA 1
ATOM 1724 C C . GLU A 1 203 ? -16.694 24.088 13.408 1.00 90.88 203 GLU A C 1
ATOM 1726 O O . GLU A 1 203 ? -17.437 25.003 13.052 1.00 90.88 203 GLU A O 1
ATOM 1731 N N . ARG A 1 204 ? -15.681 24.297 14.263 1.00 91.50 204 ARG A N 1
ATOM 1732 C CA . ARG A 1 204 ? -15.370 25.623 14.833 1.00 91.50 204 ARG A CA 1
ATOM 1733 C C . ARG A 1 204 ? -15.034 26.653 13.755 1.00 91.50 204 ARG A C 1
ATOM 1735 O O . ARG A 1 204 ? -15.644 27.714 13.723 1.00 91.50 204 ARG A O 1
ATOM 1742 N N . ILE A 1 205 ? -14.143 26.312 12.819 1.00 91.00 205 ILE A N 1
ATOM 1743 C CA . ILE A 1 205 ? -13.765 27.210 11.712 1.00 91.00 205 ILE A CA 1
ATOM 1744 C C . ILE A 1 205 ? -14.985 27.585 10.857 1.00 91.00 205 ILE A C 1
ATOM 1746 O O . ILE A 1 205 ? -15.116 28.733 10.434 1.00 91.00 205 ILE A O 1
ATOM 1750 N N . LEU A 1 206 ? -15.877 26.628 10.583 1.00 89.88 206 LEU A N 1
ATOM 1751 C CA . LEU A 1 206 ? -17.112 26.880 9.836 1.00 89.88 206 LEU A CA 1
ATOM 1752 C C . LEU A 1 206 ? -18.053 27.814 10.606 1.00 89.88 206 LEU A C 1
ATOM 1754 O O . LEU A 1 206 ? -18.551 28.776 10.026 1.00 89.88 206 LEU A O 1
ATOM 1758 N N . SER A 1 207 ? -18.246 27.569 11.904 1.00 90.25 207 SER A N 1
ATOM 1759 C CA . SER A 1 207 ? -19.038 28.435 12.785 1.00 90.25 207 SER A CA 1
ATOM 1760 C C . SER A 1 207 ? -18.492 29.865 12.815 1.00 90.25 207 SER A C 1
ATOM 1762 O O . SER A 1 207 ? -19.255 30.815 12.662 1.00 90.25 207 SER A O 1
ATOM 1764 N N . ASP A 1 208 ? -17.178 30.039 12.953 1.00 91.12 208 ASP A N 1
ATOM 1765 C CA . ASP A 1 208 ? -16.554 31.365 13.012 1.00 91.12 208 ASP A CA 1
ATOM 1766 C C . ASP A 1 208 ? -16.681 32.122 11.682 1.00 91.12 208 ASP A C 1
ATOM 1768 O O . ASP A 1 208 ? -16.958 33.322 11.669 1.00 91.12 208 ASP A O 1
ATOM 1772 N N . ARG A 1 209 ? -16.564 31.420 10.545 1.00 88.88 209 ARG A N 1
ATOM 1773 C CA . ARG A 1 209 ? -16.802 32.009 9.216 1.00 88.88 209 ARG A CA 1
ATOM 1774 C C . ARG A 1 209 ? -18.250 32.449 9.028 1.00 88.88 209 ARG A C 1
ATOM 1776 O O . ARG A 1 209 ? -18.482 33.540 8.519 1.00 88.88 209 ARG A O 1
ATOM 1783 N N . LEU A 1 210 ? -19.212 31.626 9.443 1.00 89.38 210 LEU A N 1
ATOM 1784 C CA . LEU A 1 210 ? -20.634 31.970 9.372 1.00 89.38 210 LEU A CA 1
ATOM 1785 C C . LEU A 1 210 ? -20.955 33.184 10.250 1.00 89.38 210 LEU A C 1
ATOM 1787 O O . LEU A 1 210 ? -21.655 34.087 9.802 1.00 89.38 210 LEU A O 1
ATOM 1791 N N . ARG A 1 211 ? -20.384 33.250 11.460 1.00 87.88 211 ARG A N 1
ATOM 1792 C CA . ARG A 1 211 ? -20.506 34.419 12.344 1.00 87.88 211 ARG A CA 1
ATOM 1793 C C . ARG A 1 211 ? -19.937 35.684 11.706 1.00 87.88 211 ARG A C 1
ATOM 1795 O O . ARG A 1 211 ? -20.584 36.719 11.780 1.00 87.88 211 ARG A O 1
ATOM 1802 N N . MET A 1 212 ? -18.779 35.609 11.043 1.00 83.56 212 MET A N 1
ATOM 1803 C CA . MET A 1 212 ? -18.229 36.760 10.316 1.00 83.56 212 MET A CA 1
ATOM 1804 C C . MET A 1 212 ? -19.134 37.230 9.174 1.00 83.56 212 MET A C 1
ATOM 1806 O O . MET A 1 212 ? -19.327 38.430 9.026 1.00 83.56 212 MET A O 1
ATOM 1810 N N . ILE A 1 213 ? -19.710 36.314 8.389 1.00 82.75 213 ILE A N 1
ATOM 1811 C CA . ILE A 1 213 ? -20.616 36.681 7.287 1.00 82.75 213 ILE A CA 1
ATOM 1812 C C . ILE A 1 213 ? -21.865 37.393 7.823 1.00 82.75 213 ILE A C 1
ATOM 1814 O O . ILE A 1 213 ? -22.277 38.393 7.249 1.00 82.75 213 ILE A O 1
ATOM 1818 N N . ILE A 1 214 ? -22.428 36.921 8.940 1.00 78.75 214 ILE A N 1
ATOM 1819 C CA . ILE A 1 214 ? -23.604 37.539 9.576 1.00 78.75 214 ILE A CA 1
ATOM 1820 C C . ILE A 1 214 ? -23.294 38.938 10.135 1.00 78.75 214 ILE A C 1
ATOM 1822 O O . ILE A 1 214 ? -24.184 39.769 10.174 1.00 78.75 214 ILE A O 1
ATOM 1826 N N . ILE A 1 215 ? -22.058 39.218 10.561 1.00 75.06 215 ILE A N 1
ATOM 1827 C CA . ILE A 1 215 ? -21.664 40.545 11.076 1.00 75.06 215 ILE A CA 1
ATOM 1828 C C . ILE A 1 215 ? -21.454 41.571 9.942 1.00 75.06 215 ILE A C 1
ATOM 1830 O O . ILE A 1 215 ? -21.491 42.773 10.189 1.00 75.06 215 ILE A O 1
ATOM 1834 N N . ILE A 1 216 ? -21.200 41.111 8.713 1.00 70.19 216 ILE A N 1
ATOM 1835 C CA . ILE A 1 216 ? -20.908 41.965 7.547 1.00 70.19 216 ILE A CA 1
ATOM 1836 C C . ILE A 1 216 ? -22.179 42.297 6.734 1.00 70.19 216 ILE A C 1
ATOM 1838 O O . ILE A 1 216 ? -22.152 43.229 5.929 1.00 70.19 216 ILE A O 1
ATOM 1842 N N . LEU A 1 217 ? -23.275 41.558 6.939 1.00 60.41 217 LEU A N 1
ATOM 1843 C CA . LEU A 1 217 ? -24.594 41.782 6.327 1.00 60.41 217 LEU A CA 1
ATOM 1844 C C . LEU A 1 217 ? -25.510 42.578 7.262 1.00 60.41 217 LEU A C 1
ATOM 1846 O O . LEU A 1 217 ? -26.267 43.419 6.731 1.00 60.41 217 LEU A O 1
#

Nearest PDB structures (foldseek):
  3nmx-assembly3_C  TM=6.407E-01  e=2.258E-01  Homo sapiens
  3t7u-assembly2_B  TM=5.286E-01  e=1.174E-01  Homo sapiens
  3au3-assembly1_A  TM=5.485E-01  e=2.258E-01  Homo sapiens
  5iz8-assembly2_B  TM=6.398E-01  e=4.342E-01  Homo sapiens
  5iz9-assembly1_A  TM=5.851E-01  e=2.852E-01  Homo sapiens

Radius of gyration: 20.34 Å; Cα contacts (8 Å, |Δi|>4): 173; chains: 1; bounding box: 49×65×47 Å